Protein AF-A0A3C0FZL1-F1 (afdb_monomer)

Solvent-accessible surface area (backbone atoms only — not comparable to full-atom values): 12057 Å² total; per-residue (Å²): 138,86,81,82,83,77,84,75,91,79,68,65,67,62,55,54,54,52,52,56,60,52,59,77,47,44,67,58,53,52,52,49,51,52,50,53,50,52,51,49,52,52,48,62,73,69,53,80,88,84,87,86,89,86,85,86,86,82,89,80,81,82,86,80,68,60,87,79,54,54,74,56,41,71,71,47,60,84,72,46,70,64,53,58,54,54,51,51,52,47,53,66,70,26,70,70,49,52,48,52,52,36,64,76,65,50,66,88,63,86,47,68,49,84,46,99,86,57,70,43,77,48,75,88,77,48,62,56,45,81,44,75,73,41,57,66,75,50,52,77,74,54,87,86,74,70,44,76,44,83,77,54,100,59,34,30,27,41,24,73,46,91,89,50,83,54,48,78,44,50,62,71,43,79,42,85,48,98,67,36,39,34,31,46,37,78,38,76,130

Mean predicted aligned error: 13.32 Å

Secondary structure (DSSP, 8-state):
-----------SHHHHHHHHHHHTTHHHHHHHHHHHHHHHHHHHHHSPP---------PPP---S-TTTHHHHHHHTTTSHHHHHHHHHHHHT-HHHHHHHHHHTTTT---EE--SS--EE--SS-SEEEEE-S-HHHHTT-----EEEE-SSSEEEEESSSSSPPEEEETT-EEEETTEEEEEEE---

Structure (mmCIF, N/CA/C/O backbone):
data_AF-A0A3C0FZL1-F1
#
_entry.id   AF-A0A3C0FZL1-F1
#
loop_
_atom_site.group_PDB
_atom_site.id
_atom_site.type_symbol
_atom_site.label_atom_id
_atom_site.label_alt_id
_atom_site.label_comp_id
_atom_site.label_asym_id
_atom_site.label_entity_id
_atom_site.label_seq_id
_atom_site.pdbx_PDB_ins_code
_atom_site.Cartn_x
_atom_site.Cartn_y
_atom_site.Cartn_z
_atom_site.occupancy
_atom_site.B_iso_or_equiv
_atom_site.auth_seq_id
_atom_site.auth_comp_id
_atom_site.auth_asym_id
_atom_site.auth_atom_id
_atom_site.pdbx_PDB_model_num
ATOM 1 N N . MET A 1 1 ? 54.909 -58.822 -7.978 1.00 40.00 1 MET A N 1
ATOM 2 C CA . MET A 1 1 ? 55.608 -57.592 -7.548 1.00 40.00 1 MET A CA 1
ATOM 3 C C . MET A 1 1 ? 55.031 -56.422 -8.319 1.00 40.00 1 MET A C 1
ATOM 5 O O . MET A 1 1 ? 55.187 -56.322 -9.527 1.00 40.00 1 MET A O 1
ATOM 9 N N . GLU A 1 2 ? 54.260 -55.632 -7.593 1.00 45.56 2 GLU A N 1
ATOM 10 C CA . GLU A 1 2 ? 53.388 -54.550 -8.029 1.00 45.56 2 GLU A CA 1
ATOM 11 C C . GLU A 1 2 ? 54.214 -53.309 -8.411 1.00 45.56 2 GLU A C 1
ATOM 13 O O . GLU A 1 2 ? 54.992 -52.814 -7.595 1.00 45.56 2 GLU A O 1
ATOM 18 N N . LYS A 1 3 ? 54.073 -52.783 -9.635 1.00 41.84 3 LYS A N 1
ATOM 19 C CA . LYS A 1 3 ? 54.599 -51.4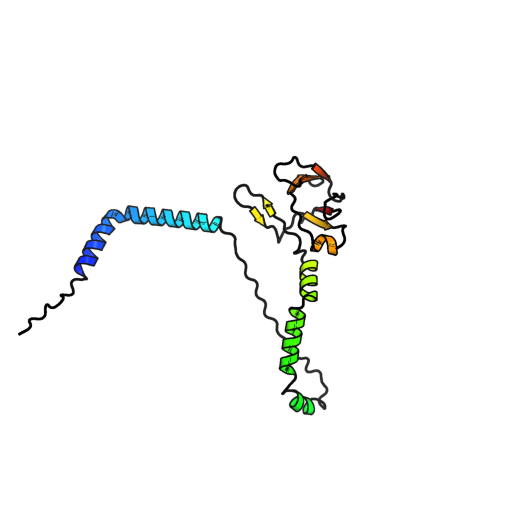50 -9.979 1.00 41.84 3 LYS A CA 1
ATOM 20 C C . LYS A 1 3 ? 53.448 -50.464 -10.140 1.00 41.84 3 LYS A C 1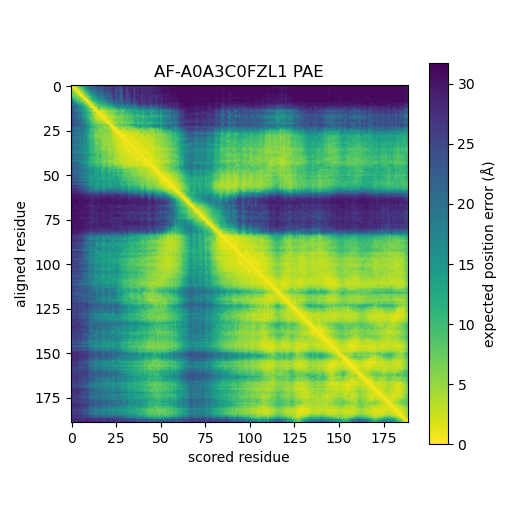
ATOM 22 O O . LYS A 1 3 ? 52.834 -50.328 -11.192 1.00 41.84 3 LYS A O 1
ATOM 27 N N . LYS A 1 4 ? 53.202 -49.782 -9.024 1.00 49.16 4 LYS A N 1
ATOM 28 C CA . LYS A 1 4 ? 52.347 -48.616 -8.800 1.00 49.16 4 LYS A CA 1
ATOM 29 C C . LYS A 1 4 ? 52.499 -47.575 -9.925 1.00 49.16 4 LYS A C 1
ATOM 31 O O . LYS A 1 4 ? 53.541 -46.928 -10.038 1.00 49.16 4 LYS A O 1
ATOM 36 N N . LYS A 1 5 ? 51.446 -47.386 -10.730 1.00 47.78 5 LYS A N 1
ATOM 37 C CA . LYS A 1 5 ? 51.295 -46.265 -11.673 1.00 47.78 5 LYS A CA 1
ATOM 38 C C . LYS A 1 5 ? 51.165 -44.983 -10.848 1.00 47.78 5 LYS A C 1
ATOM 40 O O . LYS A 1 5 ? 50.123 -44.734 -10.247 1.00 47.78 5 LYS A O 1
ATOM 45 N N . ARG A 1 6 ? 52.246 -44.206 -10.738 1.00 41.25 6 ARG A N 1
ATOM 46 C CA . ARG A 1 6 ? 52.190 -42.876 -10.121 1.00 41.25 6 ARG A CA 1
ATOM 47 C C . ARG A 1 6 ? 51.389 -41.960 -11.042 1.00 41.25 6 ARG A C 1
ATOM 49 O O . ARG A 1 6 ? 51.772 -41.749 -12.186 1.00 41.25 6 ARG A O 1
ATOM 56 N N . ILE A 1 7 ? 50.274 -41.460 -10.525 1.00 50.81 7 ILE A N 1
ATOM 57 C CA . ILE A 1 7 ? 49.495 -40.367 -11.101 1.00 50.81 7 ILE A CA 1
ATOM 58 C C . ILE A 1 7 ? 50.422 -39.144 -11.098 1.00 50.81 7 ILE A C 1
ATOM 60 O O . ILE A 1 7 ? 50.779 -38.644 -10.031 1.00 50.81 7 ILE A O 1
ATOM 64 N N . SER A 1 8 ? 50.907 -38.736 -12.271 1.00 42.06 8 SER A N 1
ATOM 65 C CA . SER A 1 8 ? 51.647 -37.486 -12.424 1.00 42.06 8 SER A CA 1
ATOM 66 C C . SER A 1 8 ? 50.646 -36.337 -12.387 1.00 42.06 8 SER A C 1
ATOM 68 O O . SER A 1 8 ? 49.767 -36.269 -13.241 1.00 42.06 8 SER A O 1
ATOM 70 N N . LEU A 1 9 ? 50.790 -35.463 -11.394 1.00 53.72 9 LEU A N 1
ATOM 71 C CA . LEU A 1 9 ? 50.114 -34.171 -11.298 1.00 53.72 9 LEU A CA 1
ATOM 72 C C . LEU A 1 9 ? 50.522 -33.301 -12.497 1.00 53.72 9 LEU A C 1
ATOM 74 O O . LEU A 1 9 ? 51.549 -32.626 -12.455 1.00 53.72 9 LEU A O 1
ATOM 78 N N . GLY A 1 10 ? 49.759 -33.373 -13.582 1.00 55.72 10 GLY A N 1
ATOM 79 C CA . GLY A 1 10 ? 49.813 -32.426 -14.688 1.00 55.72 10 GLY A CA 1
ATOM 80 C C . GLY A 1 10 ? 48.566 -31.566 -14.612 1.00 55.72 10 GLY A C 1
ATOM 81 O O . GLY A 1 10 ? 47.540 -31.989 -15.113 1.00 55.72 10 GLY A O 1
ATOM 82 N N . ASP A 1 11 ? 48.639 -30.423 -13.931 1.00 56.62 11 ASP A N 1
ATOM 83 C CA . ASP A 1 11 ? 47.466 -29.543 -13.771 1.00 56.62 11 ASP A CA 1
ATOM 84 C C . ASP A 1 11 ? 47.786 -28.039 -13.883 1.00 56.62 11 ASP A C 1
ATOM 86 O O . ASP A 1 11 ? 46.886 -27.209 -13.816 1.00 56.62 11 ASP A O 1
ATOM 90 N N . SER A 1 12 ? 49.047 -27.630 -14.083 1.00 58.56 12 SER A N 1
ATOM 91 C CA . SER A 1 12 ? 49.405 -26.201 -14.196 1.00 58.56 12 SER A CA 1
ATOM 92 C C . SER A 1 12 ? 49.584 -25.714 -15.638 1.00 58.56 12 SER A C 1
ATOM 94 O O . SER A 1 12 ? 49.225 -24.578 -15.955 1.00 58.56 12 SER A O 1
ATOM 96 N N . SER A 1 13 ? 50.115 -26.561 -16.524 1.00 60.09 13 SER A N 1
ATOM 97 C CA . SER A 1 13 ? 50.352 -26.234 -17.938 1.00 60.09 13 SER A CA 1
ATOM 98 C C . SER A 1 13 ? 49.039 -26.119 -18.717 1.00 60.09 13 SER A C 1
ATOM 100 O O . SER A 1 13 ? 48.828 -25.123 -19.412 1.00 60.09 13 SER A O 1
ATOM 102 N N . ASP A 1 14 ? 48.124 -27.067 -18.489 1.00 71.06 14 ASP A N 1
ATOM 103 C CA . ASP A 1 14 ? 46.809 -27.121 -19.135 1.00 71.06 14 ASP A CA 1
ATOM 104 C C . ASP A 1 14 ? 45.941 -25.907 -18.779 1.00 71.06 14 ASP A C 1
ATOM 106 O O . ASP A 1 14 ? 45.309 -25.318 -19.654 1.00 71.06 14 ASP A O 1
ATOM 110 N N . LEU A 1 15 ? 45.972 -25.444 -17.523 1.00 72.56 15 LEU A N 1
ATOM 111 C CA . LEU A 1 15 ? 45.261 -24.226 -17.116 1.00 72.56 15 LEU A CA 1
ATOM 112 C C . LEU A 1 15 ? 45.768 -22.980 -17.856 1.00 72.56 15 LEU A C 1
ATOM 114 O O . LEU A 1 15 ? 44.967 -22.152 -18.292 1.00 72.56 15 LEU A O 1
ATOM 118 N N . SER A 1 16 ? 47.085 -22.836 -18.026 1.00 70.88 16 SER A N 1
ATOM 119 C CA . SER A 1 16 ? 47.659 -21.666 -18.704 1.00 70.88 16 SER A CA 1
ATOM 120 C C . SER A 1 16 ? 47.315 -21.635 -20.198 1.00 70.88 16 SER A C 1
ATOM 122 O O . SER A 1 16 ? 47.035 -20.567 -20.752 1.00 70.88 16 SER A O 1
ATOM 124 N N . ASP A 1 17 ? 47.288 -22.805 -20.839 1.00 71.62 17 ASP A N 1
ATOM 125 C CA . ASP A 1 17 ? 47.000 -22.930 -22.266 1.00 71.62 17 ASP A CA 1
ATOM 126 C C . ASP A 1 17 ? 45.501 -22.776 -22.558 1.00 71.62 17 ASP A C 1
ATOM 128 O O . ASP A 1 17 ? 45.128 -22.111 -23.531 1.00 71.62 17 ASP A O 1
ATOM 132 N N . LEU A 1 18 ? 44.633 -23.244 -21.654 1.00 74.25 18 LEU A N 1
ATOM 133 C CA . LEU A 1 18 ? 43.202 -22.939 -21.679 1.00 74.25 18 LEU A CA 1
ATOM 134 C C . LEU A 1 18 ? 42.956 -21.427 -21.565 1.00 74.25 18 LEU A C 1
ATOM 136 O O . LEU A 1 18 ? 42.263 -20.849 -22.406 1.00 74.25 18 LEU A O 1
ATOM 140 N N . VAL A 1 19 ? 43.567 -20.753 -20.584 1.00 74.12 19 VAL A N 1
ATOM 141 C CA . VAL A 1 19 ? 43.393 -19.304 -20.370 1.00 74.12 19 VAL A CA 1
ATOM 142 C C . VAL A 1 19 ? 43.854 -18.487 -21.583 1.00 74.12 19 VAL A C 1
ATOM 144 O O . VAL A 1 19 ? 43.165 -17.544 -21.982 1.00 74.12 19 VAL A O 1
ATOM 147 N N . LYS A 1 20 ? 44.964 -18.861 -22.233 1.00 71.06 20 LYS A N 1
ATOM 148 C CA . LYS A 1 20 ? 45.421 -18.210 -23.476 1.00 71.06 20 LYS A CA 1
ATOM 149 C C . LYS A 1 20 ? 44.419 -18.371 -24.626 1.00 71.06 20 LYS A C 1
ATOM 151 O O . LYS A 1 20 ? 44.193 -17.413 -25.367 1.00 71.06 20 LYS A O 1
ATOM 156 N N . GLY A 1 21 ? 43.780 -19.538 -24.752 1.00 70.38 21 GLY A N 1
ATOM 157 C CA . GLY A 1 21 ? 42.728 -19.791 -25.746 1.00 70.38 21 GLY A CA 1
ATOM 158 C C . GLY A 1 21 ? 41.487 -18.907 -25.554 1.00 70.38 21 GLY A C 1
ATOM 159 O O . GLY A 1 21 ? 40.979 -18.322 -26.519 1.00 70.38 21 GLY A O 1
ATOM 160 N N . TYR A 1 22 ? 41.044 -18.731 -24.305 1.00 69.25 22 TYR A N 1
ATOM 161 C CA . TYR A 1 22 ? 39.921 -17.848 -23.960 1.00 69.25 22 TY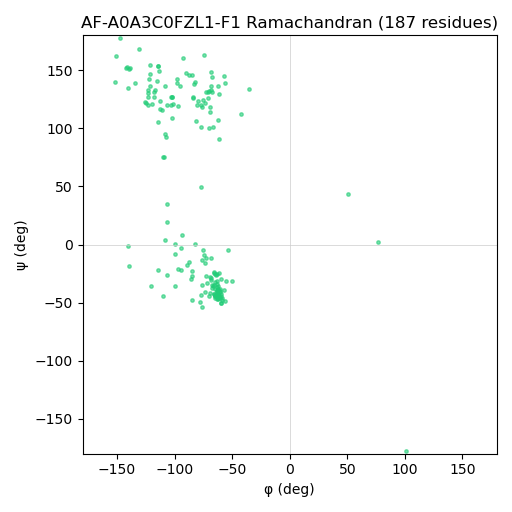R A CA 1
ATOM 162 C C . TYR A 1 22 ? 40.275 -16.358 -24.076 1.00 69.25 22 TYR A C 1
ATOM 164 O O . TYR A 1 22 ? 39.442 -15.563 -24.514 1.00 69.25 22 TYR A O 1
ATOM 172 N N . SER A 1 23 ? 41.523 -15.975 -23.786 1.00 71.19 23 SER A N 1
ATOM 173 C CA . SER A 1 23 ? 42.008 -14.593 -23.919 1.00 71.19 23 SER A CA 1
ATOM 174 C C . SER A 1 23 ? 41.895 -14.061 -25.358 1.00 71.19 23 SER A C 1
ATOM 176 O O . SER A 1 23 ? 41.613 -12.883 -25.567 1.00 71.19 23 SER A O 1
ATOM 178 N N . LYS A 1 24 ? 41.978 -14.932 -26.375 1.00 76.31 24 LYS A N 1
ATOM 179 C CA . LYS A 1 24 ? 41.761 -14.554 -27.786 1.00 76.31 24 LYS A CA 1
ATOM 180 C C . LYS A 1 24 ? 40.329 -14.071 -28.076 1.00 76.31 24 LYS A C 1
ATOM 182 O O . LYS A 1 24 ? 40.131 -13.259 -28.977 1.00 76.31 24 LYS A O 1
ATOM 187 N N . HIS A 1 25 ? 39.344 -14.517 -27.294 1.00 80.38 25 HIS A N 1
ATOM 188 C CA . HIS A 1 25 ? 37.923 -14.184 -27.451 1.00 80.38 25 HIS A CA 1
ATOM 189 C C . HIS A 1 25 ? 37.415 -13.208 -26.378 1.00 80.38 25 HIS A C 1
ATOM 191 O O . HIS A 1 25 ? 36.206 -13.086 -26.186 1.00 80.38 25 HIS A O 1
ATOM 197 N N . TRP A 1 26 ? 38.310 -12.470 -25.710 1.00 82.12 26 TRP A N 1
ATOM 198 C CA . TRP A 1 26 ? 37.972 -11.544 -24.619 1.00 82.12 26 TRP A CA 1
ATOM 199 C C . TRP A 1 26 ? 36.835 -10.565 -24.960 1.00 82.12 26 TRP A C 1
ATOM 201 O O . TRP A 1 26 ? 36.035 -10.226 -24.094 1.00 82.12 26 TRP A O 1
ATOM 211 N N . LYS A 1 27 ? 36.702 -10.165 -26.233 1.00 88.06 27 LYS A N 1
ATOM 212 C CA . LYS A 1 27 ? 35.606 -9.307 -26.709 1.00 88.06 27 LYS A CA 1
ATOM 213 C C . LYS A 1 27 ? 34.224 -9.929 -26.476 1.00 88.06 27 LYS A C 1
ATOM 215 O O . LYS A 1 27 ? 33.326 -9.229 -26.028 1.00 88.06 27 LYS A O 1
ATOM 220 N N . TRP A 1 28 ? 34.054 -11.229 -26.724 1.00 89.00 28 TRP A N 1
ATOM 221 C CA . TRP A 1 28 ? 32.789 -11.935 -26.474 1.00 89.00 28 TRP A CA 1
ATOM 222 C C . TRP A 1 28 ? 32.473 -12.036 -24.984 1.00 89.00 28 TRP A C 1
ATOM 224 O O . TRP A 1 28 ? 31.315 -11.922 -24.592 1.00 89.00 28 TRP A O 1
ATOM 234 N N . PHE A 1 29 ? 33.504 -12.181 -24.151 1.00 86.25 29 PHE A N 1
ATOM 235 C CA . PHE A 1 29 ? 33.347 -12.147 -22.701 1.00 86.25 29 PHE A CA 1
ATOM 236 C C . PHE A 1 29 ? 32.875 -10.768 -22.222 1.00 86.25 29 PHE A C 1
ATOM 238 O O . PHE A 1 29 ? 31.936 -10.681 -21.439 1.00 86.25 29 PHE A O 1
ATOM 245 N N . VAL A 1 30 ? 33.459 -9.689 -22.754 1.00 91.31 30 VAL A N 1
ATOM 246 C CA . VAL A 1 30 ? 33.036 -8.313 -22.448 1.00 91.31 30 VAL A CA 1
ATOM 247 C C . VAL A 1 30 ? 31.606 -8.049 -22.923 1.00 91.31 30 VAL A C 1
ATOM 249 O O . VAL A 1 30 ? 30.812 -7.495 -22.170 1.00 91.31 30 VAL A O 1
ATOM 252 N N . VAL A 1 31 ? 31.244 -8.480 -24.134 1.00 94.31 31 VAL A N 1
ATOM 253 C CA . VAL A 1 31 ? 29.874 -8.336 -24.656 1.00 94.31 31 VAL A CA 1
ATOM 254 C C . VAL A 1 31 ? 28.870 -9.093 -23.785 1.00 94.31 31 VAL A C 1
ATOM 256 O O . VAL A 1 31 ? 27.843 -8.531 -23.416 1.00 94.31 31 VAL A O 1
ATOM 259 N N . SER A 1 32 ? 29.183 -10.333 -23.406 1.00 93.06 32 SER A N 1
ATOM 260 C CA . SER A 1 32 ? 28.367 -11.124 -22.480 1.00 93.06 32 SER A CA 1
ATOM 261 C C . SER A 1 32 ? 28.217 -10.424 -21.126 1.00 93.06 32 SER A C 1
ATOM 263 O O . SER A 1 32 ? 27.103 -10.268 -20.631 1.00 93.06 32 SER A O 1
ATOM 265 N N . ALA A 1 33 ? 29.312 -9.913 -20.556 1.00 93.56 33 ALA A N 1
ATOM 266 C CA . ALA A 1 33 ? 29.281 -9.188 -19.289 1.00 93.56 33 ALA A CA 1
ATOM 267 C C . ALA A 1 33 ? 28.384 -7.940 -19.359 1.00 93.56 33 ALA A C 1
ATOM 269 O O . ALA A 1 33 ? 27.560 -7.730 -18.472 1.00 93.56 33 ALA A O 1
ATOM 270 N N . ILE A 1 34 ? 28.485 -7.149 -20.434 1.00 96.12 34 ILE A N 1
ATOM 271 C CA . ILE A 1 34 ? 27.612 -5.987 -20.664 1.00 96.12 34 ILE A CA 1
ATOM 272 C C . ILE A 1 34 ? 26.150 -6.428 -20.799 1.00 96.12 34 ILE A C 1
ATOM 274 O O . ILE A 1 34 ? 25.269 -5.804 -20.213 1.00 96.12 34 ILE A O 1
ATOM 278 N N . PHE A 1 35 ? 25.885 -7.514 -21.526 1.00 96.31 35 PHE A N 1
ATOM 279 C CA . PHE A 1 35 ? 24.537 -8.044 -21.714 1.00 96.31 35 PHE A CA 1
ATOM 280 C C . PHE A 1 35 ? 23.894 -8.479 -20.388 1.00 96.31 35 PHE A C 1
ATOM 282 O O . PHE A 1 35 ? 22.772 -8.074 -20.086 1.00 96.31 35 PHE A O 1
ATOM 289 N N . PHE A 1 36 ? 24.613 -9.230 -19.550 1.00 96.50 36 PHE A N 1
ATOM 290 C CA . PHE A 1 36 ? 24.112 -9.634 -18.234 1.00 96.50 36 PHE A CA 1
ATOM 291 C C . PHE A 1 36 ? 23.951 -8.453 -17.271 1.00 96.50 36 PHE A C 1
ATOM 293 O O . PHE A 1 36 ? 22.984 -8.427 -16.512 1.00 96.50 36 PHE A O 1
ATOM 300 N N . LEU A 1 37 ? 24.833 -7.448 -17.325 1.00 96.44 37 LEU A N 1
ATOM 301 C CA . LEU A 1 37 ? 24.651 -6.208 -16.566 1.00 96.44 37 LEU A CA 1
ATOM 302 C C . LEU A 1 37 ? 23.392 -5.460 -17.009 1.00 96.44 37 LEU A C 1
ATOM 304 O O . LEU A 1 37 ? 22.619 -5.014 -16.164 1.00 96.44 37 LEU A O 1
ATOM 308 N N . MET A 1 38 ? 23.148 -5.365 -18.318 1.00 96.81 38 MET A N 1
ATOM 309 C CA . MET A 1 38 ? 21.944 -4.737 -18.863 1.00 96.81 38 MET A CA 1
ATOM 310 C C . MET A 1 38 ? 20.681 -5.460 -18.386 1.00 96.81 38 MET A C 1
ATOM 312 O O . MET A 1 38 ? 19.755 -4.815 -17.896 1.00 96.81 38 MET A O 1
ATOM 316 N N . LEU A 1 39 ? 20.668 -6.796 -18.449 1.00 95.44 39 LEU A N 1
ATOM 317 C CA . LEU A 1 39 ? 19.576 -7.610 -17.915 1.00 95.44 39 LEU A CA 1
ATOM 318 C C . LEU A 1 39 ? 19.393 -7.414 -16.406 1.00 95.44 39 LEU A C 1
ATOM 320 O O . LEU A 1 39 ? 18.260 -7.301 -15.948 1.00 95.44 39 LEU A O 1
ATOM 324 N N . GLY A 1 40 ? 20.482 -7.325 -15.640 1.00 95.38 40 GLY A N 1
ATOM 325 C CA . GLY A 1 40 ? 20.436 -7.062 -14.202 1.00 95.38 40 GLY A CA 1
ATOM 326 C C . GLY A 1 40 ? 19.830 -5.696 -13.870 1.00 95.38 40 GLY A C 1
ATOM 327 O O . GLY A 1 40 ? 18.981 -5.600 -12.987 1.00 95.38 40 GLY A O 1
ATOM 328 N N . VAL A 1 41 ? 20.202 -4.649 -14.612 1.00 95.12 41 VAL A N 1
ATOM 329 C CA . VAL A 1 41 ? 19.636 -3.298 -14.456 1.00 95.12 41 VAL A CA 1
ATOM 330 C C . VAL A 1 41 ? 18.151 -3.279 -14.812 1.00 95.12 41 VAL A C 1
ATOM 332 O O . VAL A 1 41 ? 17.352 -2.702 -14.076 1.00 95.12 41 VAL A O 1
ATOM 335 N N . ILE A 1 42 ? 17.768 -3.936 -15.909 1.00 92.94 42 ILE A N 1
ATOM 336 C CA . ILE A 1 42 ? 16.366 -4.086 -16.317 1.00 92.94 42 ILE A CA 1
ATOM 337 C C . ILE A 1 42 ? 15.586 -4.813 -15.220 1.00 92.94 42 ILE A C 1
ATOM 339 O O . ILE A 1 42 ? 14.566 -4.309 -14.756 1.00 92.94 42 ILE A O 1
ATOM 343 N N . TYR A 1 43 ? 16.094 -5.948 -14.743 1.00 91.50 43 TYR A N 1
ATOM 344 C CA . TYR A 1 43 ? 15.468 -6.711 -13.670 1.00 91.50 43 TYR A CA 1
ATOM 345 C C . TYR A 1 43 ? 15.270 -5.860 -12.413 1.00 91.50 43 TYR A C 1
ATOM 347 O O . TYR A 1 43 ? 14.162 -5.798 -11.887 1.00 91.50 43 TYR A O 1
ATOM 355 N N . LEU A 1 44 ? 16.308 -5.147 -11.964 1.00 89.25 44 LEU A N 1
ATOM 356 C CA . LEU A 1 44 ? 16.231 -4.318 -10.763 1.00 89.25 44 LEU A CA 1
ATOM 357 C C . LEU A 1 44 ? 15.256 -3.145 -10.927 1.00 89.25 44 LEU A C 1
ATOM 359 O O . LEU A 1 44 ? 14.586 -2.771 -9.969 1.00 89.25 44 LEU A O 1
ATOM 363 N N . ARG A 1 45 ? 15.127 -2.598 -12.143 1.00 86.88 45 ARG A N 1
ATOM 364 C CA . ARG A 1 45 ? 14.164 -1.533 -12.444 1.00 86.88 45 ARG A CA 1
ATOM 365 C C . ARG A 1 45 ? 12.710 -2.009 -12.392 1.00 86.88 45 ARG A C 1
ATOM 367 O O . ARG A 1 45 ? 11.836 -1.220 -12.041 1.00 86.88 45 ARG A O 1
ATOM 374 N N . TYR A 1 46 ? 12.441 -3.273 -12.713 1.00 84.56 46 TYR A N 1
ATOM 375 C CA . TYR A 1 46 ? 11.082 -3.828 -12.693 1.00 84.56 46 TYR A CA 1
ATOM 376 C C . TYR A 1 46 ? 10.740 -4.588 -11.407 1.00 84.56 46 TYR A C 1
ATOM 378 O O . TYR A 1 46 ? 9.561 -4.674 -11.053 1.00 84.56 46 TYR A O 1
ATOM 386 N N . ALA A 1 47 ? 11.732 -5.060 -10.651 1.00 85.69 47 ALA A N 1
ATOM 387 C CA . ALA A 1 47 ? 11.522 -5.764 -9.390 1.00 85.69 47 ALA A CA 1
ATOM 388 C C . ALA A 1 47 ? 10.691 -4.932 -8.392 1.00 85.69 47 ALA A C 1
ATOM 390 O O . ALA A 1 47 ? 10.831 -3.713 -8.279 1.00 85.69 47 ALA A O 1
ATOM 391 N N . THR A 1 48 ? 9.771 -5.581 -7.679 1.00 82.44 48 THR A N 1
ATOM 392 C CA . THR A 1 48 ? 8.997 -4.956 -6.597 1.00 82.44 48 THR A CA 1
ATOM 393 C C . THR A 1 48 ? 9.894 -4.768 -5.370 1.00 82.44 48 THR A C 1
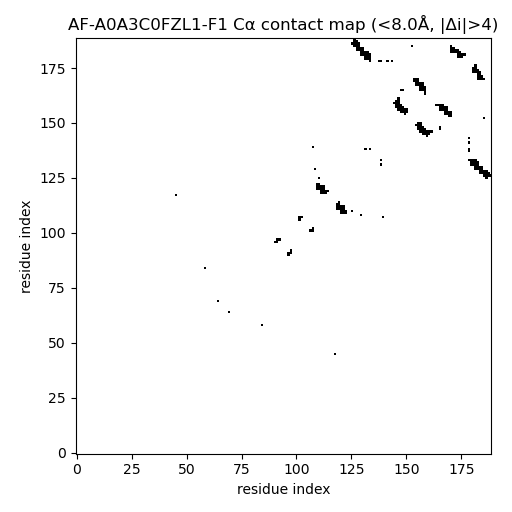ATOM 395 O O . THR A 1 48 ? 10.434 -5.769 -4.882 1.00 82.44 48 THR A O 1
ATOM 398 N N . PRO A 1 49 ? 10.081 -3.533 -4.865 1.00 81.62 49 PRO A N 1
ATOM 399 C CA . PRO A 1 49 ? 10.867 -3.312 -3.657 1.00 81.62 49 PRO A CA 1
ATOM 400 C C . PRO A 1 49 ? 10.204 -4.021 -2.470 1.00 81.62 49 PRO A C 1
ATOM 402 O O . PRO A 1 49 ? 8.987 -3.985 -2.314 1.00 81.62 49 PRO A O 1
ATOM 405 N N . LYS A 1 50 ? 11.009 -4.693 -1.643 1.00 84.31 50 LYS A N 1
ATOM 406 C CA . LYS A 1 50 ? 10.552 -5.309 -0.392 1.00 84.31 50 LYS A CA 1
ATOM 407 C C . LYS A 1 50 ? 11.065 -4.471 0.769 1.00 84.31 50 LYS A C 1
ATOM 409 O O . LYS A 1 50 ? 12.276 -4.322 0.922 1.00 84.31 50 LYS A O 1
ATOM 414 N N . TYR A 1 51 ? 10.151 -3.946 1.574 1.00 85.38 51 TYR A N 1
ATOM 415 C CA . TYR A 1 51 ? 10.475 -3.120 2.732 1.00 85.38 51 TYR A CA 1
ATOM 416 C C . TYR A 1 51 ? 10.442 -3.959 4.012 1.00 85.38 51 TYR A C 1
ATOM 418 O O . TYR A 1 51 ? 9.605 -4.848 4.160 1.00 85.38 51 TYR A O 1
ATOM 426 N N . LYS A 1 52 ? 11.364 -3.683 4.940 1.00 88.88 52 LYS A N 1
ATOM 427 C CA . LYS A 1 52 ? 11.374 -4.269 6.285 1.00 88.88 52 LYS A CA 1
ATOM 428 C C . LYS A 1 52 ? 11.341 -3.140 7.308 1.00 88.88 52 LYS A C 1
ATOM 430 O O . LYS A 1 52 ? 12.266 -2.334 7.346 1.00 88.88 52 LYS A O 1
ATOM 435 N N . ALA A 1 53 ? 10.309 -3.124 8.143 1.00 89.12 53 ALA A N 1
ATOM 436 C CA . ALA A 1 53 ? 10.226 -2.259 9.312 1.00 89.12 53 ALA A CA 1
ATOM 437 C C . ALA A 1 53 ? 10.643 -3.045 10.564 1.00 89.12 53 ALA A C 1
ATOM 439 O O . ALA A 1 53 ? 10.305 -4.220 10.709 1.00 89.12 53 ALA A O 1
ATOM 440 N N . ALA A 1 54 ? 11.412 -2.413 11.447 1.00 91.62 54 ALA A N 1
ATOM 441 C CA . ALA A 1 54 ? 11.779 -2.965 12.745 1.00 91.62 54 ALA A CA 1
ATOM 442 C C . ALA A 1 54 ? 11.750 -1.843 13.783 1.00 91.62 54 ALA A C 1
ATOM 444 O O . ALA A 1 54 ? 12.280 -0.762 13.536 1.00 91.62 54 ALA A O 1
ATOM 445 N N . ALA A 1 55 ? 11.149 -2.118 14.936 1.00 89.62 55 ALA A N 1
ATOM 446 C CA . ALA A 1 55 ? 11.094 -1.205 16.068 1.00 89.62 55 ALA A CA 1
ATOM 447 C C . ALA A 1 55 ? 11.740 -1.871 17.287 1.00 89.62 55 ALA A C 1
ATOM 449 O O . ALA A 1 55 ? 11.670 -3.091 17.447 1.00 89.62 55 ALA A O 1
ATOM 450 N N . LYS A 1 56 ? 12.382 -1.069 18.140 1.00 89.38 56 LYS A N 1
ATOM 451 C CA . LYS A 1 56 ? 12.888 -1.506 19.443 1.00 89.38 56 LYS A CA 1
ATOM 452 C C . LYS A 1 56 ? 12.209 -0.665 20.511 1.00 89.38 56 LYS A C 1
ATOM 454 O O . LYS A 1 56 ? 12.330 0.555 20.487 1.00 89.38 56 LYS A O 1
ATOM 459 N N . ILE A 1 57 ? 11.511 -1.329 21.422 1.00 84.44 57 ILE A N 1
ATOM 460 C CA . ILE A 1 57 ? 10.771 -0.696 22.512 1.00 84.44 57 ILE A CA 1
ATOM 461 C C . ILE A 1 57 ? 11.532 -0.977 23.808 1.00 84.44 57 ILE A C 1
ATOM 463 O O . ILE A 1 57 ? 12.037 -2.083 24.007 1.00 84.44 57 ILE A O 1
ATOM 467 N N . GLN A 1 58 ? 11.671 0.042 24.652 1.00 84.38 58 GLN A N 1
ATOM 468 C CA . GLN A 1 58 ? 12.285 -0.070 25.971 1.00 84.38 58 GLN A CA 1
ATOM 469 C C . GLN A 1 58 ? 11.209 0.162 27.029 1.00 84.38 58 GLN A C 1
ATOM 471 O O . GLN A 1 58 ? 10.571 1.210 27.030 1.00 84.38 58 GLN A O 1
ATOM 476 N N . ILE A 1 59 ? 11.041 -0.807 27.926 1.00 76.69 59 ILE A N 1
ATOM 477 C CA . ILE A 1 59 ? 10.136 -0.699 29.071 1.00 76.69 59 ILE A CA 1
ATOM 478 C C . ILE A 1 59 ? 10.890 0.025 30.190 1.00 76.69 59 ILE A C 1
ATOM 480 O O . ILE A 1 59 ? 12.023 -0.338 30.521 1.00 76.69 59 ILE A O 1
ATOM 484 N N . LEU A 1 60 ? 10.287 1.086 30.721 1.00 74.94 60 LEU A N 1
ATOM 485 C CA . LEU A 1 60 ? 10.803 1.831 31.865 1.00 74.94 60 LEU A CA 1
ATOM 486 C C . LEU A 1 60 ? 10.016 1.393 33.100 1.00 74.94 60 LEU A C 1
ATOM 488 O O . LEU A 1 60 ? 8.799 1.530 33.132 1.00 74.94 60 LEU A O 1
ATOM 492 N N . GLU A 1 61 ? 10.702 0.857 34.107 1.00 66.56 61 GLU A N 1
ATOM 493 C CA . GLU A 1 61 ? 10.085 0.595 35.408 1.00 66.56 61 GLU A CA 1
ATOM 494 C C . GLU A 1 61 ? 10.039 1.894 36.217 1.00 66.56 61 GLU A C 1
ATOM 496 O O . GLU A 1 61 ? 11.081 2.487 36.525 1.00 66.56 61 GLU A O 1
ATOM 501 N N . ASP A 1 62 ? 8.836 2.329 36.589 1.00 59.38 62 ASP A N 1
ATOM 502 C CA . ASP A 1 62 ? 8.655 3.457 37.498 1.00 59.38 62 ASP A CA 1
ATOM 503 C C . ASP A 1 62 ? 9.104 3.061 38.913 1.00 59.38 62 ASP A C 1
ATOM 505 O O . ASP A 1 62 ? 8.384 2.427 39.684 1.00 59.38 62 ASP A O 1
ATOM 509 N N . LYS A 1 63 ? 10.320 3.468 39.293 1.00 56.56 63 LYS A N 1
ATOM 510 C CA . LYS A 1 63 ? 10.847 3.341 40.666 1.00 56.56 63 LYS A CA 1
ATOM 511 C C . LYS A 1 63 ? 10.271 4.410 41.603 1.00 56.56 63 LYS A C 1
ATOM 513 O O . LYS A 1 63 ? 11.013 5.097 42.302 1.00 56.56 63 LYS A O 1
ATOM 518 N N . SER A 1 64 ? 8.954 4.577 41.619 1.00 50.72 64 SER A N 1
ATOM 519 C CA . SER A 1 64 ? 8.253 5.561 42.455 1.00 50.72 64 SER A CA 1
ATOM 520 C C . SER A 1 64 ? 7.512 4.919 43.637 1.00 50.72 64 SER A C 1
ATOM 522 O O . SER A 1 64 ? 6.470 5.404 44.067 1.00 50.72 64 SER A O 1
ATOM 524 N N . ALA A 1 65 ? 8.069 3.852 44.220 1.00 51.69 65 ALA A N 1
ATOM 525 C CA . ALA A 1 65 ? 7.597 3.301 45.488 1.00 51.69 65 ALA A CA 1
ATOM 526 C C . ALA A 1 65 ? 8.451 3.833 46.652 1.00 51.69 65 ALA A C 1
ATOM 528 O O . ALA A 1 65 ? 9.663 3.628 46.710 1.00 51.69 65 ALA A O 1
ATOM 529 N N . SER A 1 66 ? 7.795 4.536 47.574 1.00 58.50 66 SER A N 1
ATOM 530 C CA . SER A 1 66 ? 8.300 5.006 48.869 1.00 58.50 66 SER A CA 1
ATOM 531 C C . SER A 1 66 ? 9.278 4.028 49.5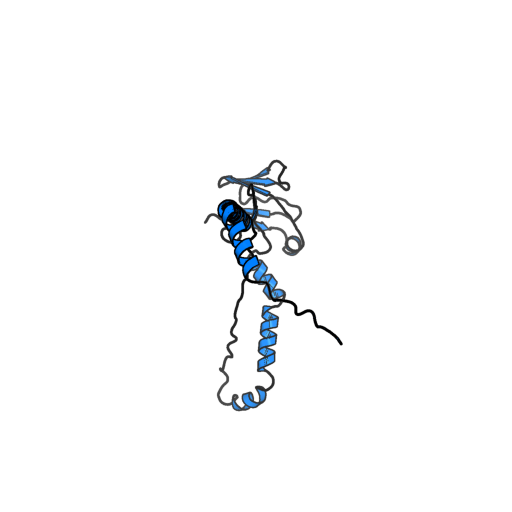39 1.00 58.50 66 SER A C 1
ATOM 533 O O . SER A 1 66 ? 8.985 2.839 49.651 1.00 58.50 66 SER A O 1
ATOM 535 N N . SER A 1 67 ? 10.397 4.561 50.041 1.00 60.75 67 SER A N 1
ATOM 536 C CA . SER A 1 67 ? 11.589 3.864 50.566 1.00 60.75 67 SER A CA 1
ATOM 537 C C . SER A 1 67 ? 11.371 2.806 51.667 1.00 60.75 67 SER A C 1
ATOM 539 O O . SER A 1 67 ? 12.335 2.162 52.070 1.00 60.75 67 SER A O 1
ATOM 541 N N . GLU A 1 68 ? 10.151 2.625 52.169 1.00 58.00 68 GLU A N 1
ATOM 542 C CA . GLU A 1 68 ? 9.795 1.588 53.149 1.00 58.00 68 GLU A CA 1
ATOM 543 C C . GLU A 1 68 ? 9.246 0.306 52.489 1.00 58.00 68 GLU A C 1
ATOM 545 O O . GLU A 1 68 ? 9.340 -0.773 53.069 1.00 58.00 68 GLU A O 1
ATOM 550 N N . LEU A 1 69 ? 8.738 0.386 51.250 1.00 59.25 69 LEU A N 1
ATOM 551 C CA . LEU A 1 69 ? 8.247 -0.771 50.484 1.00 59.25 69 LEU A CA 1
ATOM 552 C C . LEU A 1 69 ? 9.361 -1.459 49.670 1.00 59.25 69 LEU A C 1
ATOM 554 O O . LEU A 1 69 ? 9.207 -2.606 49.255 1.00 59.25 69 LEU A O 1
ATOM 558 N N . SER A 1 70 ? 10.508 -0.798 49.486 1.00 58.38 70 SER A N 1
ATOM 559 C CA . SER A 1 70 ? 11.652 -1.324 48.724 1.00 58.38 70 SER A CA 1
ATOM 560 C C . SER A 1 70 ? 12.320 -2.546 49.371 1.00 58.38 70 SER A C 1
ATOM 562 O O . SER A 1 70 ? 12.907 -3.378 48.688 1.00 58.38 70 SER A O 1
ATOM 564 N N . VAL A 1 71 ? 12.191 -2.708 50.689 1.00 61.09 71 VAL A N 1
ATOM 565 C CA . VAL A 1 71 ? 12.683 -3.903 51.400 1.00 61.09 71 VAL A CA 1
ATOM 566 C C . VAL A 1 71 ? 11.799 -5.125 51.109 1.00 61.09 71 VAL A C 1
ATOM 568 O O . VAL A 1 71 ? 12.276 -6.257 51.116 1.00 61.09 71 VAL A O 1
ATOM 571 N N . PHE A 1 72 ? 10.517 -4.910 50.794 1.00 60.25 72 PHE A N 1
ATOM 572 C CA . PHE A 1 72 ? 9.602 -5.969 50.359 1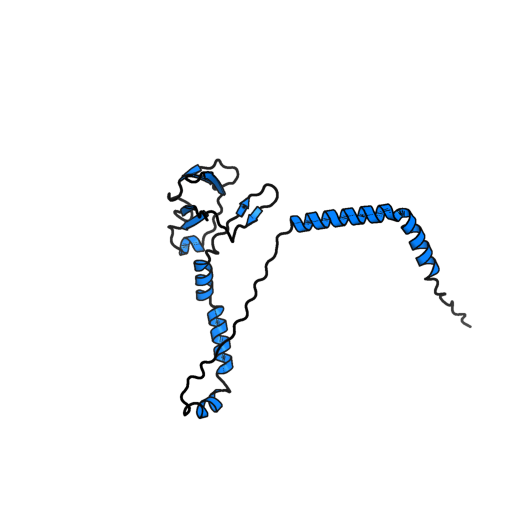.00 60.25 72 PHE A CA 1
ATOM 573 C C . PHE A 1 72 ? 9.691 -6.246 48.852 1.00 60.25 72 PHE A C 1
ATOM 575 O O . PHE A 1 72 ? 9.384 -7.359 48.431 1.00 60.25 72 PHE A O 1
ATOM 582 N N . SER A 1 73 ? 10.156 -5.289 48.038 1.00 58.75 73 SER A N 1
ATOM 583 C CA . SER A 1 73 ? 10.367 -5.520 46.603 1.00 58.75 73 SER A CA 1
ATOM 584 C C . SER A 1 73 ? 11.518 -6.480 46.309 1.00 58.75 73 SER A C 1
ATOM 586 O O . SER A 1 73 ? 11.438 -7.198 45.322 1.00 58.75 73 SER A O 1
ATOM 588 N N . ASP A 1 74 ? 12.533 -6.580 47.175 1.00 57.12 74 ASP A N 1
ATOM 589 C CA . ASP A 1 74 ? 13.604 -7.584 47.026 1.00 57.12 74 ASP A CA 1
ATOM 590 C C . ASP A 1 74 ? 13.090 -9.029 47.189 1.00 57.12 74 ASP A C 1
ATOM 592 O O . ASP A 1 74 ? 13.675 -9.967 46.649 1.00 57.12 74 ASP A O 1
ATOM 596 N N . LEU A 1 75 ? 11.961 -9.217 47.884 1.00 61.00 75 LEU A N 1
ATOM 597 C CA . LEU A 1 75 ? 11.264 -10.505 47.980 1.00 61.00 75 LEU A CA 1
ATOM 598 C C . LEU A 1 75 ? 10.304 -10.746 46.795 1.00 61.00 75 LEU A C 1
ATOM 600 O O . LEU A 1 75 ? 10.066 -11.897 46.438 1.00 61.00 75 LEU A O 1
ATOM 604 N N . ASP A 1 76 ? 9.785 -9.683 46.169 1.00 56.91 76 ASP A N 1
ATOM 605 C CA . ASP A 1 76 ? 8.854 -9.713 45.017 1.00 56.91 76 ASP A CA 1
ATOM 606 C C . ASP A 1 76 ? 9.589 -9.734 43.650 1.00 56.91 76 ASP A C 1
ATOM 608 O O . ASP A 1 76 ? 9.030 -10.125 42.621 1.00 56.91 76 ASP A O 1
ATOM 612 N N . PHE A 1 77 ? 10.879 -9.371 43.635 1.00 56.25 77 PHE A N 1
ATOM 613 C CA . PHE A 1 77 ? 11.740 -9.306 42.446 1.00 56.25 77 PHE A CA 1
ATOM 614 C C . PHE A 1 77 ? 11.952 -10.670 41.771 1.00 56.25 77 PHE A C 1
ATOM 616 O O . PHE A 1 77 ? 12.170 -10.737 40.564 1.00 56.25 77 PHE A O 1
ATOM 623 N N . LEU A 1 78 ? 11.823 -11.775 42.512 1.00 56.97 78 LEU A N 1
ATOM 624 C CA . LEU A 1 78 ? 11.991 -13.124 41.963 1.00 56.97 78 LEU A CA 1
ATOM 625 C C . LEU A 1 78 ? 10.810 -13.613 41.101 1.00 56.97 78 LEU A C 1
ATOM 627 O O . LEU A 1 78 ? 10.923 -14.695 40.529 1.00 56.97 78 LEU A O 1
ATOM 631 N N . GLY A 1 79 ? 9.698 -12.867 40.987 1.00 55.44 79 GLY A N 1
ATOM 632 C CA . GLY A 1 79 ? 8.481 -13.388 40.341 1.00 55.44 79 GLY A CA 1
ATOM 633 C C . GLY A 1 79 ? 7.676 -12.457 39.428 1.00 55.44 79 GLY A C 1
ATOM 634 O O . GLY A 1 79 ? 6.890 -12.975 38.640 1.00 55.44 79 GLY A O 1
ATOM 635 N N . LYS A 1 80 ? 7.830 -11.123 39.488 1.00 55.88 80 LYS A N 1
ATOM 636 C CA . LYS A 1 80 ? 6.956 -10.196 38.724 1.00 55.88 80 LYS A CA 1
ATOM 637 C C . LYS A 1 80 ? 7.575 -9.505 37.510 1.00 55.88 80 LYS A C 1
ATOM 639 O O . LYS A 1 80 ? 6.838 -9.156 36.594 1.00 55.88 80 LYS A O 1
ATOM 644 N N . GLY A 1 81 ? 8.894 -9.313 37.472 1.00 56.62 81 GLY A N 1
ATOM 645 C CA . GLY A 1 81 ? 9.536 -8.542 36.395 1.00 56.62 81 GLY A CA 1
ATOM 646 C C . GLY A 1 81 ? 9.384 -9.172 35.005 1.00 56.62 81 GLY A C 1
ATOM 647 O O . GLY A 1 81 ? 9.290 -8.459 34.014 1.00 56.62 81 GLY A O 1
ATOM 648 N N . GLN A 1 82 ? 9.313 -10.504 34.928 1.00 57.19 82 GLN A N 1
ATOM 649 C CA . GLN A 1 82 ? 9.133 -11.216 33.662 1.00 57.19 82 GLN A CA 1
ATOM 650 C C . GLN A 1 82 ? 7.677 -11.166 33.164 1.00 57.19 82 GLN A C 1
ATOM 652 O O . GLN A 1 82 ? 7.458 -10.866 31.993 1.00 57.19 82 GLN A O 1
ATOM 657 N N . ASN A 1 83 ? 6.700 -11.360 34.057 1.00 61.00 83 ASN A N 1
ATOM 658 C CA . ASN A 1 83 ? 5.277 -11.356 33.694 1.00 61.00 83 ASN A CA 1
ATOM 659 C C . ASN A 1 83 ? 4.836 -9.989 33.152 1.00 61.00 83 ASN A C 1
ATOM 661 O O . ASN A 1 83 ? 4.170 -9.932 32.131 1.00 61.00 83 ASN A O 1
ATOM 665 N N . ASN A 1 84 ? 5.296 -8.883 33.750 1.00 72.19 84 ASN A N 1
ATOM 666 C CA . ASN A 1 84 ? 4.931 -7.542 33.276 1.00 72.19 84 ASN A CA 1
ATOM 667 C C . ASN A 1 84 ? 5.414 -7.272 31.837 1.00 72.19 84 ASN A C 1
ATOM 669 O O . ASN A 1 84 ? 4.743 -6.586 31.078 1.00 72.19 84 ASN A O 1
ATOM 673 N N . VAL A 1 85 ? 6.582 -7.793 31.444 1.00 80.00 85 VAL A N 1
ATOM 674 C CA . VAL A 1 85 ? 7.105 -7.614 30.077 1.00 80.00 85 VAL A CA 1
ATOM 675 C C . VAL A 1 85 ? 6.328 -8.464 29.075 1.00 80.00 85 VAL A C 1
ATOM 677 O O . VAL A 1 85 ? 6.061 -8.010 27.963 1.00 80.00 85 VAL A O 1
ATOM 680 N N . GLU A 1 86 ? 5.989 -9.695 29.455 1.00 81.44 86 GLU A N 1
ATOM 681 C CA . GLU A 1 86 ? 5.190 -10.613 28.640 1.00 81.44 86 GLU A CA 1
ATOM 682 C C . GLU A 1 86 ? 3.761 -10.080 28.448 1.00 81.44 86 GLU A C 1
ATOM 684 O O . GLU A 1 86 ? 3.280 -10.057 27.315 1.00 81.44 86 GLU A O 1
ATOM 689 N N . ASP A 1 87 ? 3.151 -9.542 29.507 1.00 84.69 87 ASP A N 1
ATOM 690 C CA . ASP A 1 87 ? 1.826 -8.915 29.482 1.00 84.69 87 ASP A CA 1
ATOM 691 C C . ASP A 1 87 ? 1.803 -7.680 28.561 1.00 84.69 87 ASP A C 1
ATOM 693 O O . ASP A 1 87 ? 0.921 -7.547 27.714 1.00 84.69 87 ASP A O 1
ATOM 697 N N . GLU A 1 88 ? 2.798 -6.789 28.655 1.00 83.31 88 GLU A N 1
ATOM 698 C CA . GLU A 1 88 ? 2.898 -5.615 27.771 1.00 83.31 88 GLU A CA 1
ATOM 699 C C . GLU A 1 88 ? 3.125 -6.023 26.309 1.00 83.31 88 GLU A C 1
ATOM 701 O O . GLU A 1 88 ? 2.547 -5.440 25.390 1.00 83.31 88 GLU A O 1
ATOM 706 N N . LEU A 1 89 ? 3.931 -7.062 26.065 1.00 86.25 89 LEU A N 1
ATOM 707 C CA . LEU A 1 89 ? 4.115 -7.606 24.721 1.00 86.25 89 LEU A CA 1
ATOM 708 C C . LEU A 1 89 ? 2.802 -8.181 24.164 1.00 86.25 89 LEU A C 1
ATOM 710 O O . LEU A 1 89 ? 2.512 -7.993 22.979 1.00 86.25 89 LEU A O 1
ATOM 714 N N . GLU A 1 90 ? 2.002 -8.846 25.000 1.00 87.44 90 GLU A N 1
ATOM 715 C CA . GLU A 1 90 ? 0.681 -9.360 24.632 1.00 87.44 90 GLU A CA 1
ATOM 716 C C . GLU A 1 90 ? -0.306 -8.225 24.330 1.00 87.44 90 GLU A C 1
ATOM 718 O O . GLU A 1 90 ? -1.007 -8.277 23.318 1.00 87.44 90 GLU A O 1
ATOM 723 N N . ILE A 1 91 ? -0.317 -7.159 25.135 1.00 89.75 91 ILE A N 1
ATOM 724 C CA . ILE A 1 91 ? -1.160 -5.978 24.903 1.00 89.75 91 ILE A CA 1
ATOM 725 C C . ILE A 1 91 ? -0.778 -5.291 23.587 1.00 89.75 91 ILE A C 1
ATOM 727 O O . ILE A 1 91 ? -1.663 -4.973 22.784 1.00 89.75 91 ILE A O 1
ATOM 731 N N . LEU A 1 92 ? 0.520 -5.116 23.318 1.00 90.00 92 LEU A N 1
ATOM 732 C CA . LEU A 1 92 ? 1.009 -4.556 22.053 1.00 90.00 92 LEU A CA 1
ATOM 733 C C . LEU A 1 92 ? 0.636 -5.434 20.850 1.00 90.00 92 LEU A C 1
ATOM 735 O O . LEU A 1 92 ? 0.283 -4.917 19.792 1.00 90.00 92 LEU A O 1
ATOM 739 N N . GLY A 1 93 ? 0.695 -6.759 21.002 1.00 89.75 93 GLY A N 1
ATOM 740 C CA . GLY A 1 93 ? 0.302 -7.727 19.975 1.00 89.75 93 GLY A CA 1
ATOM 741 C C . GLY A 1 93 ? -1.202 -8.011 19.907 1.00 89.75 93 GLY A C 1
ATOM 742 O O . GLY A 1 93 ? -1.630 -8.836 19.096 1.00 89.75 93 GLY A O 1
ATOM 743 N N . SER A 1 94 ? -2.010 -7.372 20.755 1.00 95.38 94 SER A N 1
ATOM 744 C CA . SER A 1 94 ? -3.428 -7.686 20.883 1.00 95.38 94 SER A CA 1
ATOM 745 C C . SER A 1 94 ? -4.218 -7.288 19.637 1.00 95.38 94 SER A C 1
ATOM 747 O O . SER A 1 94 ? -3.937 -6.295 18.961 1.00 95.38 94 SER A O 1
ATOM 749 N N . ARG A 1 95 ? -5.282 -8.047 19.345 1.00 92.75 95 ARG A N 1
ATOM 750 C CA . ARG A 1 95 ? -6.157 -7.774 18.195 1.00 92.75 95 ARG A CA 1
ATOM 751 C C . ARG A 1 95 ? -6.755 -6.368 18.252 1.00 92.75 95 ARG A C 1
ATOM 753 O O . ARG A 1 95 ? -6.880 -5.738 17.212 1.00 92.75 95 ARG A O 1
ATOM 760 N N . SER A 1 96 ? -7.141 -5.890 19.434 1.00 93.56 96 SER A N 1
ATOM 761 C CA . SER A 1 96 ? -7.696 -4.544 19.607 1.00 93.56 96 SER A CA 1
ATOM 762 C C . SER A 1 96 ? -6.694 -3.459 19.227 1.00 93.56 96 SER A C 1
ATOM 764 O O . SER A 1 96 ? -7.059 -2.553 18.488 1.00 93.56 96 SER A O 1
ATOM 766 N N . ASN A 1 97 ? -5.435 -3.589 19.661 1.00 93.69 97 ASN A N 1
ATOM 767 C CA . ASN A 1 97 ? -4.387 -2.625 19.328 1.00 93.69 97 ASN A CA 1
ATOM 768 C C . ASN A 1 97 ? -4.105 -2.620 17.817 1.00 93.69 97 ASN A C 1
ATOM 770 O O . ASN A 1 97 ? -4.092 -1.570 17.183 1.00 93.69 97 ASN A O 1
ATOM 774 N N . LEU A 1 98 ? -3.983 -3.803 17.209 1.00 92.88 98 LEU A N 1
ATOM 775 C CA . LEU A 1 98 ? -3.750 -3.920 15.768 1.00 92.88 98 LEU A CA 1
ATOM 776 C C . LEU A 1 98 ? -4.906 -3.364 14.925 1.00 92.88 98 LEU A C 1
ATOM 778 O O . LEU A 1 98 ? -4.650 -2.770 13.881 1.00 92.88 98 LEU A O 1
ATOM 782 N N . VAL A 1 99 ? -6.158 -3.538 15.362 1.00 92.06 99 VAL A N 1
ATOM 783 C CA . VAL A 1 99 ? -7.327 -2.937 14.697 1.00 92.06 99 VAL A CA 1
ATOM 784 C C . VAL A 1 99 ? -7.246 -1.413 14.756 1.00 92.06 99 VAL A C 1
ATOM 786 O O . VAL A 1 99 ? -7.347 -0.768 13.721 1.00 92.06 99 VAL A O 1
ATOM 789 N N . GLU A 1 100 ? -6.948 -0.845 15.925 1.00 92.62 100 GLU A N 1
ATOM 790 C CA . GLU A 1 100 ? -6.785 0.603 16.077 1.00 92.62 100 GLU A CA 1
ATOM 791 C C . GLU A 1 100 ? -5.644 1.152 15.202 1.00 92.62 100 GLU A C 1
ATOM 793 O O . GLU A 1 100 ? -5.776 2.218 14.604 1.00 92.62 100 GLU A O 1
ATOM 798 N N . VAL A 1 101 ? -4.535 0.422 15.063 1.00 92.50 101 VAL A N 1
ATOM 799 C CA . VAL A 1 101 ? -3.440 0.803 14.155 1.00 92.50 101 VAL A CA 1
ATOM 800 C C . VAL A 1 101 ? -3.887 0.782 12.691 1.00 92.50 101 VAL A C 1
ATOM 802 O O . VAL A 1 101 ? -3.551 1.701 11.944 1.00 92.50 101 VAL A O 1
ATOM 805 N N . VAL A 1 102 ? -4.634 -0.245 12.273 1.00 91.56 102 VAL A N 1
ATOM 806 C CA . VAL A 1 102 ? -5.182 -0.348 10.910 1.00 91.56 102 VAL A CA 1
ATOM 807 C C . VAL A 1 102 ? -6.129 0.812 10.613 1.00 91.56 102 VAL A C 1
ATOM 809 O O . VAL A 1 102 ? -6.003 1.416 9.547 1.00 91.56 102 VAL A O 1
ATOM 812 N N . ASP A 1 103 ? -7.006 1.148 11.560 1.00 88.94 103 ASP A N 1
ATOM 813 C CA . ASP A 1 103 ? -7.996 2.217 11.420 1.00 88.94 103 ASP A CA 1
ATOM 814 C C . ASP A 1 103 ? -7.332 3.604 11.400 1.00 88.94 103 ASP A C 1
ATOM 816 O O . ASP A 1 103 ? -7.671 4.443 10.571 1.00 88.94 103 ASP A O 1
ATOM 820 N N . ASN A 1 104 ? -6.329 3.851 12.251 1.00 90.31 104 ASN A N 1
ATOM 821 C CA . ASN A 1 104 ? -5.616 5.135 12.283 1.00 90.31 104 ASN A CA 1
ATOM 822 C C . ASN A 1 104 ? -4.752 5.392 11.037 1.00 90.31 104 ASN A C 1
ATOM 824 O O . ASN A 1 104 ? -4.497 6.546 10.690 1.00 90.31 104 ASN A O 1
ATOM 828 N N . LEU A 1 105 ? -4.247 4.334 10.397 1.00 88.62 105 LEU A N 1
ATOM 829 C CA . LEU A 1 105 ? -3.377 4.429 9.220 1.00 88.62 105 LEU A CA 1
ATOM 830 C C . LEU A 1 105 ? -4.123 4.207 7.892 1.00 88.62 105 LEU A C 1
ATOM 832 O O . LEU A 1 105 ? -3.491 4.253 6.832 1.00 88.62 105 LEU A O 1
ATOM 836 N N . ASP A 1 106 ? -5.440 3.972 7.933 1.00 87.69 106 ASP A N 1
ATOM 837 C CA . ASP A 1 106 ? -6.273 3.634 6.773 1.00 87.69 106 ASP A CA 1
ATOM 838 C C . ASP A 1 106 ? -5.665 2.475 5.939 1.00 87.69 106 ASP A C 1
ATOM 840 O O . ASP A 1 106 ? -5.585 2.541 4.706 1.00 87.69 106 ASP A O 1
ATOM 844 N N . LEU A 1 107 ? -5.163 1.416 6.603 1.00 87.75 107 LEU A N 1
ATOM 845 C CA . LEU A 1 107 ? -4.474 0.285 5.940 1.00 87.75 107 LEU A CA 1
ATOM 846 C C . LEU A 1 107 ? -5.424 -0.663 5.195 1.00 87.75 107 LEU A C 1
ATOM 848 O O . LEU A 1 107 ? -4.979 -1.544 4.460 1.00 87.75 107 LEU A O 1
ATOM 852 N N . ASN A 1 108 ? -6.729 -0.491 5.376 1.00 88.19 108 ASN A N 1
ATOM 853 C CA . ASN A 1 108 ? -7.769 -1.203 4.642 1.00 88.19 108 ASN A CA 1
ATOM 854 C C . ASN A 1 108 ? -7.916 -0.717 3.186 1.00 88.19 108 ASN A C 1
ATOM 856 O O . ASN A 1 108 ? -8.523 -1.416 2.375 1.00 88.19 108 ASN A O 1
ATOM 860 N N . VAL A 1 109 ? -7.364 0.453 2.837 1.00 88.69 109 VAL A N 1
ATOM 861 C CA . VAL A 1 109 ? -7.458 1.040 1.493 1.00 88.69 109 VAL A CA 1
ATOM 862 C C . VAL A 1 109 ? -6.101 1.014 0.796 1.00 88.69 109 VAL A C 1
ATOM 864 O O . VAL A 1 109 ? -5.166 1.716 1.185 1.00 88.69 109 VAL A O 1
ATOM 867 N N . VAL A 1 110 ? -6.021 0.256 -0.299 1.00 90.00 110 VAL A N 1
ATOM 868 C CA . VAL A 1 110 ? -4.833 0.181 -1.159 1.00 90.00 110 VAL A CA 1
ATOM 869 C C . VAL A 1 110 ? -5.070 1.010 -2.415 1.00 90.00 110 VAL A C 1
ATOM 871 O O . VAL A 1 110 ? -5.987 0.730 -3.186 1.00 90.00 110 VAL A O 1
ATOM 874 N N . LEU A 1 111 ? -4.231 2.023 -2.635 1.00 90.06 111 LEU A N 1
ATOM 875 C CA . LEU A 1 111 ? -4.280 2.847 -3.838 1.00 90.06 111 LEU A CA 1
ATOM 876 C C . LEU A 1 111 ? -3.160 2.436 -4.791 1.00 90.06 111 LEU A C 1
ATOM 878 O O . LEU A 1 111 ? -1.991 2.409 -4.410 1.00 90.06 111 LEU A O 1
ATOM 882 N N . VAL A 1 112 ? -3.508 2.135 -6.039 1.00 90.94 112 VAL A N 1
ATOM 883 C CA . VAL A 1 112 ? -2.548 1.687 -7.050 1.00 90.94 112 VAL A CA 1
ATOM 884 C C . VAL A 1 112 ? -2.631 2.588 -8.272 1.00 90.94 112 VAL A C 1
ATOM 886 O O . VAL A 1 112 ? -3.675 2.698 -8.909 1.00 90.94 112 VAL A O 1
ATOM 889 N N . GLU A 1 113 ? -1.507 3.199 -8.624 1.00 89.31 113 GLU A N 1
ATOM 890 C CA . GLU A 1 113 ? -1.332 3.879 -9.897 1.00 89.31 113 GLU A CA 1
ATOM 891 C C . GLU A 1 113 ? -1.106 2.846 -11.000 1.00 89.31 113 GLU A C 1
ATOM 893 O O . GLU A 1 113 ? -0.151 2.056 -10.969 1.00 89.31 113 GLU A O 1
ATOM 898 N N . LEU A 1 114 ? -1.996 2.845 -11.989 1.00 88.31 114 LEU A N 1
ATOM 899 C CA . LEU A 1 114 ? -1.885 1.977 -13.151 1.00 88.31 114 LEU A CA 1
ATOM 900 C C . LEU A 1 114 ? -0.915 2.584 -14.161 1.00 88.31 114 LEU A C 1
ATOM 902 O O . LEU A 1 114 ? -1.232 3.540 -14.864 1.00 88.31 114 LEU A O 1
ATOM 906 N N . GLY A 1 115 ? 0.276 1.998 -14.245 1.00 83.75 115 GLY A N 1
ATOM 907 C CA . GLY A 1 115 ? 1.268 2.348 -15.251 1.00 83.75 115 GLY A CA 1
ATOM 908 C C . GLY A 1 115 ? 1.163 1.467 -16.495 1.00 83.75 115 GLY A C 1
ATOM 909 O O . GLY A 1 115 ? 0.675 0.341 -16.454 1.00 83.75 115 GLY A O 1
ATOM 910 N N . ASN A 1 116 ? 1.718 1.938 -17.613 1.00 80.25 116 ASN A N 1
ATOM 911 C CA . ASN A 1 116 ? 1.751 1.169 -18.868 1.00 80.25 116 ASN A CA 1
ATOM 912 C C . ASN A 1 116 ? 2.602 -0.110 -18.787 1.00 80.25 116 ASN A C 1
ATOM 914 O O . ASN A 1 116 ? 2.403 -1.036 -19.566 1.00 80.25 116 ASN A O 1
ATOM 918 N N . VAL A 1 117 ? 3.588 -0.139 -17.884 1.00 79.12 117 VAL A N 1
ATOM 919 C CA . VAL A 1 117 ? 4.568 -1.236 -17.785 1.00 79.12 117 VAL A CA 1
ATOM 920 C C . VAL A 1 117 ? 4.540 -1.914 -16.418 1.00 79.12 117 VAL A C 1
ATOM 922 O O . VAL A 1 117 ? 4.748 -3.119 -16.319 1.00 79.12 117 VAL A O 1
ATOM 925 N N . LYS A 1 118 ? 4.299 -1.150 -15.353 1.00 80.50 118 LYS A N 1
ATOM 926 C CA . LYS A 1 118 ? 4.223 -1.650 -13.983 1.00 80.50 118 LYS A CA 1
ATOM 927 C C . LYS A 1 118 ? 3.293 -0.753 -13.184 1.00 80.50 118 LYS A C 1
ATOM 929 O O . LYS A 1 118 ? 3.364 0.465 -13.315 1.00 80.50 118 LYS A O 1
ATOM 934 N N . ASN A 1 119 ? 2.487 -1.376 -12.339 1.00 86.75 119 ASN A N 1
ATOM 935 C CA . ASN A 1 119 ? 1.642 -0.678 -11.386 1.00 86.75 119 ASN A CA 1
ATOM 936 C C . ASN A 1 119 ? 2.456 -0.316 -10.140 1.00 86.75 119 ASN A C 1
ATOM 938 O O . ASN A 1 119 ? 3.278 -1.120 -9.683 1.00 86.75 119 ASN A O 1
ATOM 942 N N . SER A 1 120 ? 2.237 0.880 -9.604 1.00 85.38 120 SER A N 1
ATOM 943 C CA . SER A 1 120 ? 2.898 1.352 -8.387 1.00 85.38 120 SER A CA 1
ATOM 944 C C . SER A 1 120 ? 1.861 1.608 -7.309 1.00 85.38 120 SER A C 1
ATOM 946 O O . SER A 1 120 ? 0.899 2.332 -7.533 1.00 85.38 120 SER A O 1
ATOM 948 N N . GLU A 1 121 ? 2.049 1.021 -6.134 1.00 87.38 121 GLU A N 1
ATOM 949 C CA . GLU A 1 121 ? 1.215 1.335 -4.977 1.00 87.38 121 GLU A CA 1
ATOM 950 C C . GLU A 1 121 ? 1.583 2.725 -4.438 1.00 87.38 121 GLU A C 1
ATOM 952 O O . GLU A 1 121 ? 2.764 3.040 -4.265 1.00 87.38 121 GLU A O 1
ATOM 957 N N . ILE A 1 122 ? 0.574 3.563 -4.197 1.00 86.31 122 ILE A N 1
ATOM 958 C CA . ILE A 1 122 ? 0.725 4.903 -3.633 1.00 86.31 122 ILE A CA 1
ATOM 959 C C . ILE A 1 122 ? 0.337 4.843 -2.157 1.00 86.31 122 ILE A C 1
ATOM 961 O O . ILE A 1 122 ? -0.841 4.741 -1.816 1.00 86.31 122 ILE A O 1
ATOM 965 N N . TYR A 1 123 ? 1.334 4.967 -1.282 1.00 81.50 123 TYR A N 1
ATOM 966 C CA . TYR A 1 123 ? 1.110 5.006 0.164 1.00 81.50 123 TYR A CA 1
ATOM 967 C C . TYR A 1 123 ? 1.376 6.384 0.791 1.00 81.50 123 TYR A C 1
ATOM 969 O O . TYR A 1 123 ? 0.572 6.845 1.595 1.00 81.50 123 TYR A O 1
ATOM 977 N N . THR A 1 124 ? 2.479 7.054 0.429 1.00 76.25 124 THR A N 1
ATOM 978 C CA . THR A 1 124 ? 2.930 8.297 1.089 1.00 76.25 124 THR A CA 1
ATOM 979 C C . THR A 1 124 ? 2.120 9.530 0.686 1.00 76.25 124 THR A C 1
ATOM 981 O O . THR A 1 124 ? 1.591 10.218 1.551 1.00 76.25 124 THR A O 1
ATOM 984 N N . GLU A 1 125 ? 2.002 9.811 -0.612 1.00 80.69 125 GLU A N 1
ATOM 985 C CA . GLU A 1 125 ? 1.278 10.979 -1.132 1.00 80.69 125 GLU A CA 1
ATOM 986 C C . GLU A 1 125 ? -0.002 10.519 -1.831 1.00 80.69 125 GLU A C 1
ATOM 988 O O . GLU A 1 125 ? -0.070 10.450 -3.055 1.00 80.69 125 GLU A O 1
ATOM 993 N N . LYS A 1 126 ? -1.014 10.129 -1.046 1.00 83.50 126 LYS A N 1
ATOM 994 C CA . LYS A 1 126 ? -2.319 9.713 -1.582 1.00 83.50 126 LYS A CA 1
ATOM 995 C C . LYS A 1 126 ? -3.028 10.951 -2.167 1.00 83.50 126 LYS A C 1
ATOM 997 O O . LYS A 1 126 ? -3.399 11.813 -1.377 1.00 83.50 126 LYS A O 1
ATOM 1002 N N . PRO A 1 127 ? -3.271 11.061 -3.489 1.00 83.31 127 PRO A N 1
ATOM 1003 C CA . PRO A 1 127 ? -3.915 12.237 -4.101 1.00 83.31 127 PRO A CA 1
ATOM 1004 C C . PRO A 1 127 ? -5.421 12.336 -3.810 1.00 83.31 127 PRO A C 1
ATOM 1006 O O . PRO A 1 127 ? -6.064 13.350 -4.088 1.00 83.31 127 PRO A O 1
ATOM 1009 N N . ILE A 1 128 ? -6.008 11.270 -3.270 1.00 87.88 128 ILE A N 1
ATOM 1010 C CA . ILE A 1 128 ? -7.428 11.161 -2.954 1.00 87.88 128 ILE A CA 1
ATOM 1011 C C . ILE A 1 128 ? -7.608 10.462 -1.611 1.00 87.88 128 ILE A C 1
ATOM 1013 O O . ILE A 1 128 ? -6.801 9.617 -1.219 1.00 87.88 128 ILE A O 1
ATOM 1017 N N . LYS A 1 129 ? -8.706 10.789 -0.935 1.00 89.00 129 LYS A N 1
ATOM 1018 C CA . LYS A 1 129 ? -9.182 10.088 0.254 1.00 89.00 129 LYS A CA 1
ATOM 1019 C C . LYS A 1 129 ? -10.541 9.463 -0.040 1.00 89.00 129 LYS A C 1
ATOM 1021 O O . LYS A 1 129 ? -11.423 10.118 -0.601 1.00 89.00 129 LYS A O 1
ATOM 1026 N N . ILE A 1 130 ? -10.688 8.196 0.330 1.00 89.19 130 ILE A N 1
ATOM 1027 C CA . ILE A 1 130 ? -11.934 7.438 0.220 1.00 89.19 130 ILE A CA 1
ATOM 1028 C C . ILE A 1 130 ? -12.551 7.394 1.614 1.00 89.19 130 ILE A C 1
ATOM 1030 O O . ILE A 1 130 ? -11.883 7.010 2.569 1.00 89.19 130 ILE A O 1
ATOM 1034 N N . ASN A 1 131 ? -13.809 7.805 1.728 1.00 89.75 131 ASN A N 1
ATOM 1035 C CA . ASN A 1 131 ? -14.574 7.727 2.965 1.00 89.75 131 ASN A CA 1
ATOM 1036 C C . ASN A 1 131 ? -15.775 6.810 2.733 1.00 89.75 131 ASN A C 1
ATOM 1038 O O . ASN A 1 131 ? -16.496 6.967 1.745 1.00 89.75 131 ASN A O 1
ATOM 1042 N N . PHE A 1 132 ? -15.992 5.865 3.640 1.00 89.75 132 PHE A N 1
ATOM 1043 C CA . PHE A 1 132 ? -17.112 4.933 3.578 1.00 89.75 132 PHE A CA 1
ATOM 1044 C C . PHE A 1 132 ? -18.268 5.465 4.429 1.00 89.75 132 PHE A C 1
ATOM 1046 O O . PHE A 1 132 ? -18.050 5.951 5.536 1.00 89.75 132 PHE A O 1
ATOM 1053 N N . LEU A 1 133 ? -19.496 5.389 3.914 1.00 87.62 133 LEU A N 1
ATOM 1054 C CA . LEU A 1 133 ? -20.713 5.715 4.669 1.00 87.62 133 LEU A CA 1
ATOM 1055 C C . LEU A 1 133 ? -21.429 4.462 5.199 1.00 87.62 133 LEU A C 1
ATOM 1057 O O . LEU A 1 133 ? -22.392 4.574 5.957 1.00 87.62 133 LEU A O 1
ATOM 1061 N N . ALA A 1 134 ? -20.984 3.273 4.788 1.00 86.19 134 ALA A N 1
ATOM 1062 C CA . ALA A 1 134 ? -21.443 2.001 5.332 1.00 86.19 134 ALA A CA 1
ATOM 1063 C C . ALA A 1 134 ? -20.865 1.727 6.724 1.00 86.19 134 ALA A C 1
ATOM 1065 O O . ALA A 1 134 ? -19.877 2.328 7.134 1.00 86.19 134 ALA A O 1
ATOM 1066 N N . SER A 1 135 ? -21.476 0.783 7.442 1.00 85.25 135 SER A N 1
ATOM 1067 C CA . SER A 1 135 ? -20.951 0.338 8.729 1.00 85.25 135 SER A CA 1
ATOM 1068 C C . SER A 1 135 ? -19.622 -0.400 8.567 1.00 85.25 135 SER A C 1
ATOM 1070 O O . SER A 1 135 ? -19.445 -1.196 7.640 1.00 85.25 135 SER A O 1
ATOM 1072 N N . ASP A 1 136 ? -18.727 -0.216 9.536 1.00 83.75 136 ASP A N 1
ATOM 1073 C CA . ASP A 1 136 ? -17.392 -0.828 9.546 1.00 83.75 136 ASP A CA 1
ATOM 1074 C C . ASP A 1 136 ? -17.449 -2.354 9.420 1.00 83.75 136 ASP A C 1
ATOM 1076 O O . ASP A 1 136 ? -16.585 -2.978 8.814 1.00 83.75 136 ASP A O 1
ATOM 1080 N N . SER A 1 137 ? -18.512 -2.981 9.937 1.00 85.31 137 SER A N 1
ATOM 1081 C CA . SER A 1 137 ? -18.718 -4.428 9.812 1.00 85.31 137 SER A CA 1
ATOM 1082 C C . SER A 1 137 ? -18.889 -4.886 8.363 1.00 85.31 137 SER A C 1
ATOM 1084 O O . SER A 1 137 ? -18.458 -5.987 8.032 1.00 85.31 137 SER A O 1
ATOM 1086 N N . ILE A 1 138 ? -19.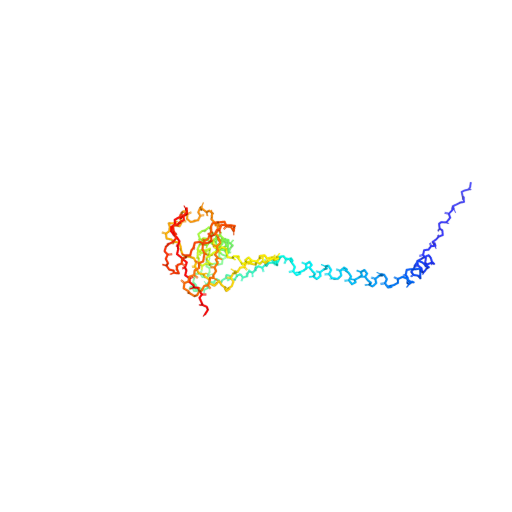506 -4.075 7.500 1.00 85.06 138 ILE A N 1
ATOM 1087 C CA . ILE A 1 138 ? -19.660 -4.389 6.075 1.00 85.06 138 ILE A CA 1
ATOM 1088 C C . ILE A 1 138 ? -18.343 -4.109 5.356 1.00 85.06 138 ILE A C 1
ATOM 1090 O O . ILE A 1 138 ? -17.839 -4.984 4.654 1.00 85.06 138 ILE A O 1
ATOM 1094 N N . VAL A 1 139 ? -17.762 -2.928 5.582 1.00 85.12 139 VAL A N 1
ATOM 1095 C CA . VAL A 1 139 ? -16.523 -2.487 4.924 1.00 85.12 139 VAL A CA 1
ATOM 1096 C C . VAL A 1 139 ? -15.371 -3.452 5.217 1.00 85.12 139 VAL A C 1
ATOM 1098 O O . VAL A 1 139 ? -14.722 -3.927 4.291 1.00 85.12 139 VAL A O 1
ATOM 1101 N N . ASN A 1 140 ? -15.179 -3.836 6.481 1.00 85.69 140 ASN A N 1
ATOM 1102 C CA . ASN A 1 140 ? -14.059 -4.682 6.905 1.00 85.69 140 ASN A CA 1
ATOM 1103 C C . ASN A 1 140 ? -14.219 -6.169 6.540 1.00 85.69 140 ASN A C 1
ATOM 1105 O O . ASN A 1 140 ? -13.249 -6.919 6.625 1.00 85.69 140 ASN A O 1
ATOM 1109 N N . ASN A 1 141 ? -15.418 -6.614 6.146 1.00 86.81 141 ASN A N 1
ATOM 1110 C CA . ASN A 1 141 ? -15.672 -7.995 5.707 1.00 86.81 141 ASN A CA 1
ATOM 1111 C C . ASN A 1 141 ? -15.916 -8.118 4.198 1.00 86.81 141 ASN A C 1
ATOM 1113 O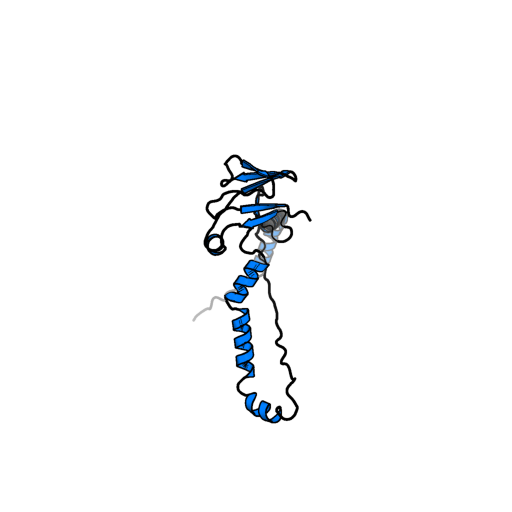 O . ASN A 1 141 ? -16.204 -9.213 3.712 1.00 86.81 141 ASN A O 1
ATOM 1117 N N . SER A 1 142 ? -15.805 -7.018 3.457 1.00 87.00 142 SER A N 1
ATOM 1118 C CA . SER A 1 142 ? -16.033 -6.999 2.017 1.00 87.00 142 SER A CA 1
ATOM 1119 C C . SER A 1 142 ? -14.747 -6.671 1.275 1.00 87.00 142 SER A C 1
ATOM 1121 O O . SER A 1 142 ? -13.854 -6.007 1.795 1.00 87.00 142 SER A O 1
ATOM 1123 N N . LYS A 1 143 ? -14.654 -7.127 0.026 1.00 88.38 143 LYS A N 1
ATOM 1124 C CA . LYS A 1 143 ? -13.572 -6.750 -0.879 1.00 88.38 143 LYS A CA 1
ATOM 1125 C C . LYS A 1 143 ? -14.177 -6.151 -2.138 1.00 88.38 143 LYS A C 1
ATOM 1127 O O . LYS A 1 143 ? -15.018 -6.781 -2.769 1.00 88.38 143 LYS A O 1
ATOM 1132 N N . MET A 1 144 ? -13.722 -4.958 -2.495 1.00 88.69 144 MET A N 1
ATOM 1133 C CA . MET A 1 144 ? -14.113 -4.271 -3.717 1.00 88.69 144 MET A CA 1
ATOM 1134 C C . MET A 1 144 ? -12.873 -3.703 -4.393 1.00 88.69 144 MET A C 1
ATOM 1136 O O . MET A 1 144 ? -11.985 -3.171 -3.731 1.00 88.69 144 MET A O 1
ATOM 1140 N N . GLU A 1 145 ? -12.833 -3.817 -5.713 1.00 91.06 145 GLU A N 1
ATOM 1141 C CA . GLU A 1 145 ? -11.833 -3.189 -6.567 1.00 91.06 145 GLU A CA 1
ATOM 1142 C C . GLU A 1 145 ? -12.586 -2.285 -7.546 1.00 91.06 145 GLU A C 1
ATOM 1144 O O . GLU A 1 145 ? -13.654 -2.646 -8.038 1.00 91.06 145 GLU A O 1
ATOM 1149 N N . PHE A 1 146 ? -12.077 -1.077 -7.763 1.00 91.75 146 PHE A N 1
ATOM 1150 C CA . PHE A 1 146 ? -12.647 -0.115 -8.697 1.00 91.75 146 PHE A CA 1
ATOM 1151 C C . PHE A 1 146 ? -11.541 0.780 -9.246 1.00 91.75 146 PHE A C 1
ATOM 1153 O O . PHE A 1 146 ? -10.450 0.882 -8.677 1.00 91.75 146 PHE A O 1
ATOM 1160 N N . TYR A 1 147 ? -11.837 1.442 -10.354 1.00 91.81 147 TYR A N 1
ATOM 1161 C CA . TYR A 1 147 ? -10.901 2.264 -11.096 1.00 91.81 147 TYR A CA 1
ATOM 1162 C C . TYR A 1 147 ? -11.346 3.718 -11.072 1.00 91.81 147 TYR A C 1
ATOM 1164 O O . TYR A 1 147 ? -12.535 4.036 -11.173 1.00 91.81 147 TYR A O 1
ATOM 1172 N N . LEU A 1 148 ? -10.362 4.602 -10.933 1.00 90.62 148 LEU A N 1
ATOM 1173 C CA . LEU A 1 148 ? -10.565 6.039 -10.924 1.00 90.62 148 LEU A CA 1
ATOM 1174 C C . LEU A 1 148 ? -9.723 6.691 -12.010 1.00 90.62 148 LEU A C 1
ATOM 1176 O O . LEU A 1 148 ? -8.524 6.442 -12.115 1.00 90.62 148 LEU A O 1
ATOM 1180 N N . GLU A 1 149 ? -10.354 7.573 -12.773 1.00 89.75 149 GLU A N 1
ATOM 1181 C CA . GLU A 1 149 ? -9.701 8.402 -13.775 1.00 89.75 149 GLU A CA 1
ATOM 1182 C C . GLU A 1 149 ? -9.805 9.863 -13.342 1.00 89.75 149 GLU A C 1
ATOM 1184 O O . GLU A 1 149 ? -10.869 10.481 -13.390 1.00 89.75 149 GLU A O 1
ATOM 1189 N N . ILE A 1 150 ? -8.700 10.429 -12.864 1.00 85.31 150 ILE A N 1
ATOM 1190 C CA . ILE A 1 150 ? -8.680 11.817 -12.403 1.00 85.31 150 ILE A CA 1
ATOM 1191 C C . ILE A 1 150 ? -8.652 12.720 -13.636 1.00 85.31 150 ILE A C 1
ATOM 1193 O O . ILE A 1 150 ? -7.608 12.896 -14.258 1.00 85.31 150 ILE A O 1
ATOM 1197 N N . SER A 1 151 ? -9.804 13.288 -14.000 1.00 78.38 151 SER A N 1
ATOM 1198 C CA . SER A 1 151 ? -9.899 14.188 -15.153 1.00 78.38 151 SER A CA 1
ATOM 1199 C C . SER A 1 151 ? -9.540 15.628 -14.787 1.00 78.38 151 SER A C 1
ATOM 1201 O O . SER A 1 151 ? -8.767 16.254 -15.501 1.00 78.38 151 SER A O 1
ATOM 1203 N N . ASN A 1 152 ? -10.097 16.161 -13.689 1.00 81.94 152 ASN A N 1
ATOM 1204 C CA . ASN A 1 152 ? -9.959 17.565 -13.276 1.00 81.94 152 ASN A CA 1
ATOM 1205 C C . ASN A 1 152 ? -9.976 17.713 -11.737 1.00 81.94 152 ASN A C 1
ATOM 1207 O O . ASN A 1 152 ? -10.207 16.758 -10.999 1.00 81.94 152 ASN A O 1
ATOM 1211 N N . ASN A 1 153 ? -9.804 18.940 -11.230 1.00 81.31 153 ASN A N 1
ATOM 1212 C CA . ASN A 1 153 ? -9.879 19.253 -9.791 1.00 81.31 153 ASN A CA 1
ATOM 1213 C C . ASN A 1 153 ? -11.290 19.130 -9.175 1.00 81.31 153 ASN A C 1
ATOM 1215 O O . ASN A 1 153 ? -11.430 19.163 -7.956 1.00 81.31 153 ASN A O 1
ATOM 1219 N N . THR A 1 154 ? -12.337 19.001 -9.993 1.00 84.38 154 THR A N 1
ATOM 1220 C CA . THR A 1 154 ? -13.739 18.913 -9.546 1.00 84.38 154 THR A CA 1
ATOM 1221 C C . THR A 1 154 ? -14.397 17.571 -9.842 1.00 84.38 154 THR A C 1
ATOM 1223 O O . THR A 1 154 ? -15.399 17.240 -9.206 1.00 84.38 154 THR A O 1
ATOM 1226 N N . THR A 1 155 ? -13.873 16.815 -10.808 1.00 89.31 155 THR A N 1
ATOM 1227 C CA . THR A 1 155 ? -14.519 15.617 -11.354 1.00 89.31 155 THR A CA 1
ATOM 1228 C C . THR A 1 155 ? -13.521 14.502 -11.615 1.00 89.31 155 THR A C 1
ATOM 1230 O O . THR A 1 155 ? -12.350 14.747 -11.914 1.00 89.31 155 THR A O 1
ATOM 1233 N N . PHE A 1 156 ? -14.019 13.275 -11.522 1.00 91.38 156 PHE A N 1
ATOM 1234 C CA . PHE A 1 156 ? -13.286 12.051 -11.802 1.00 91.38 156 PHE A CA 1
ATOM 1235 C C . PHE A 1 156 ? -14.208 11.036 -12.486 1.00 91.38 156 PHE A C 1
ATOM 1237 O O . PHE A 1 156 ? -15.425 11.048 -12.285 1.00 91.38 156 PHE A O 1
ATOM 1244 N N . GLY A 1 157 ? -13.628 10.164 -13.301 1.00 91.75 157 GLY A N 1
ATOM 1245 C CA . GLY A 1 157 ? -14.278 8.976 -13.829 1.00 91.75 157 GLY A CA 1
ATOM 1246 C C . GLY A 1 157 ? -14.210 7.834 -12.818 1.00 91.75 157 GLY A C 1
ATOM 1247 O O . GLY A 1 157 ? -13.178 7.627 -12.188 1.00 91.75 157 GLY A O 1
ATOM 1248 N N . PHE A 1 158 ? -15.306 7.100 -12.663 1.00 92.38 158 PHE A N 1
ATOM 1249 C CA . PHE A 1 158 ? -15.417 5.907 -11.827 1.00 92.38 158 PHE A CA 1
ATOM 1250 C C . PHE A 1 158 ? -15.889 4.725 -12.676 1.00 92.38 158 PHE A C 1
ATOM 1252 O O . PHE A 1 158 ? -16.908 4.834 -13.366 1.00 92.38 158 PHE A O 1
ATOM 1259 N N . SER A 1 159 ? -15.201 3.590 -12.594 1.00 92.00 159 SER A N 1
ATOM 1260 C CA . SER A 1 159 ? -15.638 2.331 -13.205 1.00 92.00 159 SER A CA 1
ATOM 1261 C C . SER A 1 159 ? -15.330 1.140 -12.299 1.00 92.00 159 SER A C 1
ATOM 1263 O O . SER A 1 159 ? -14.415 1.182 -11.478 1.00 92.00 159 SER A O 1
ATOM 1265 N N . LEU A 1 160 ? -16.127 0.078 -12.422 1.00 89.19 160 LEU A N 1
ATOM 1266 C CA . LEU A 1 160 ? -15.894 -1.180 -11.701 1.00 89.19 160 LEU A CA 1
ATOM 1267 C C . LEU A 1 160 ? -14.922 -2.086 -12.460 1.00 89.19 160 LEU A C 1
ATOM 1269 O O . LEU A 1 160 ? -14.163 -2.826 -11.845 1.00 89.19 160 LEU A O 1
ATOM 1273 N N . ASP A 1 161 ? -14.908 -1.973 -13.786 1.00 88.12 161 ASP A N 1
ATOM 1274 C CA . ASP A 1 161 ? -13.956 -2.652 -14.655 1.00 88.12 161 ASP A CA 1
ATOM 1275 C C . ASP A 1 161 ? -13.047 -1.629 -15.349 1.00 88.12 161 ASP A C 1
ATOM 1277 O O . ASP A 1 161 ? -13.414 -0.467 -15.560 1.00 88.12 161 ASP A O 1
ATOM 1281 N N . ARG A 1 162 ? -11.846 -2.068 -15.713 1.00 81.75 162 ARG A N 1
ATOM 1282 C CA . ARG A 1 162 ? -10.862 -1.283 -16.453 1.00 81.75 162 ARG A CA 1
ATOM 1283 C C . ARG A 1 162 ? -11.338 -0.963 -17.870 1.00 81.75 162 ARG A C 1
ATOM 1285 O O . ARG A 1 162 ? -11.007 0.104 -18.380 1.00 81.75 162 ARG A O 1
ATOM 1292 N N . ASP A 1 163 ? -12.073 -1.881 -18.494 1.00 84.25 163 ASP A N 1
ATOM 1293 C CA . ASP A 1 163 ? -12.473 -1.772 -19.903 1.00 84.25 163 ASP A CA 1
ATOM 1294 C C . ASP A 1 163 ? -13.872 -1.150 -20.089 1.00 84.25 163 ASP A C 1
ATOM 1296 O O . ASP A 1 163 ? -14.318 -0.922 -21.217 1.00 84.25 163 ASP A O 1
ATOM 1300 N N . GLU A 1 164 ? -14.573 -0.845 -18.993 1.00 88.56 164 GLU A N 1
ATOM 1301 C CA . GLU A 1 164 ? -15.865 -0.164 -19.031 1.00 88.56 164 GLU A CA 1
ATOM 1302 C C . GLU A 1 164 ? -15.719 1.365 -19.103 1.00 88.56 164 GLU A C 1
ATOM 1304 O O . GLU A 1 164 ? -14.816 1.941 -18.493 1.00 88.56 164 GLU A O 1
ATOM 1309 N N . PRO A 1 165 ? -16.634 2.064 -19.805 1.00 86.81 165 PRO A N 1
ATOM 1310 C CA . PRO A 1 165 ? -16.626 3.519 -19.836 1.00 86.81 165 PRO A CA 1
ATOM 1311 C C . PRO A 1 165 ? -16.835 4.091 -18.429 1.00 86.81 165 PRO A C 1
ATOM 1313 O O . PRO A 1 165 ? -17.788 3.737 -17.727 1.00 86.81 165 PRO A O 1
ATOM 1316 N N . SER A 1 166 ? -15.962 5.018 -18.039 1.00 88.81 166 SER A N 1
ATOM 1317 C CA . SER A 1 166 ? -16.005 5.643 -16.724 1.00 88.81 166 SER A CA 1
ATOM 1318 C C . SER A 1 166 ? -17.235 6.551 -16.576 1.00 88.81 166 SER A C 1
ATOM 1320 O O . SER A 1 166 ? -17.574 7.363 -17.442 1.00 88.81 166 SER A O 1
ATOM 1322 N N . LYS A 1 167 ? -17.950 6.409 -15.455 1.00 90.50 167 LYS A N 1
ATOM 1323 C CA . LYS A 1 167 ? -19.041 7.310 -15.066 1.00 90.50 167 LYS A CA 1
ATOM 1324 C C . LYS A 1 167 ? -18.446 8.521 -14.365 1.00 90.50 167 LYS A C 1
ATOM 1326 O O . LYS A 1 167 ? -17.716 8.371 -13.391 1.00 90.50 167 LYS A O 1
ATOM 1331 N N . ILE A 1 168 ? -18.769 9.717 -14.845 1.00 91.44 168 ILE A N 1
ATOM 1332 C CA . ILE A 1 168 ? -18.220 10.957 -14.291 1.00 91.44 168 ILE A CA 1
ATOM 1333 C C . ILE A 1 168 ? -18.975 11.329 -13.012 1.00 91.44 168 ILE A C 1
ATOM 1335 O O . ILE A 1 168 ? -20.190 11.533 -13.038 1.00 91.44 168 ILE A O 1
ATOM 1339 N N . TYR A 1 169 ? -18.238 11.482 -11.915 1.00 91.31 169 TYR A N 1
ATOM 1340 C CA . TYR A 1 169 ? -18.731 11.996 -10.641 1.00 91.31 169 TYR A CA 1
ATOM 1341 C C . TYR A 1 169 ? -17.959 13.246 -10.223 1.00 91.31 169 TYR A C 1
ATOM 1343 O O . TYR A 1 169 ? -16.810 13.463 -10.608 1.00 91.31 169 TYR A O 1
ATOM 1351 N N . SER A 1 170 ? -18.605 14.090 -9.420 1.00 91.44 170 SER A N 1
ATOM 1352 C CA . SER A 1 170 ? -17.937 15.195 -8.732 1.00 91.44 170 SER A CA 1
ATOM 1353 C C . SER A 1 170 ? -17.426 14.746 -7.369 1.00 91.44 170 SER A C 1
ATOM 1355 O O . SER A 1 170 ? -18.070 13.935 -6.700 1.00 91.44 170 SER A O 1
ATOM 1357 N N . TYR A 1 171 ? -16.307 15.315 -6.923 1.00 91.25 171 TYR A N 1
ATOM 1358 C CA . TYR A 1 171 ? -15.805 15.067 -5.572 1.00 91.25 171 TYR A CA 1
ATOM 1359 C C . TYR A 1 171 ? -16.836 15.431 -4.496 1.00 91.25 171 TYR A C 1
ATOM 1361 O O . TYR A 1 171 ? -17.606 16.382 -4.642 1.00 91.25 171 TYR A O 1
ATOM 1369 N N . GLY A 1 172 ? -16.851 14.657 -3.410 1.00 88.62 172 GLY A N 1
ATOM 1370 C CA . GLY A 1 172 ? -17.780 14.836 -2.292 1.00 88.62 172 GLY A CA 1
ATOM 1371 C C . GLY A 1 172 ? -19.207 14.338 -2.548 1.00 88.62 172 GLY A C 1
ATOM 1372 O O . GLY A 1 172 ? -20.060 14.491 -1.677 1.00 88.62 172 GLY A O 1
ATOM 1373 N N . LYS A 1 173 ? -19.500 13.754 -3.719 1.00 91.38 173 LYS A N 1
ATOM 1374 C CA . LYS A 1 173 ? -20.782 13.086 -3.982 1.00 91.38 173 LYS A CA 1
ATOM 1375 C C . LYS A 1 173 ? -20.742 11.622 -3.556 1.00 91.38 173 LYS A C 1
ATOM 1377 O O . LYS A 1 173 ? -19.721 10.957 -3.708 1.00 91.38 173 LYS A O 1
ATOM 1382 N N . ASN A 1 174 ? -21.884 11.136 -3.075 1.00 91.56 174 ASN A N 1
ATOM 1383 C CA . ASN A 1 174 ? -22.094 9.725 -2.777 1.00 91.56 174 ASN A CA 1
ATOM 1384 C C . ASN A 1 174 ? -22.098 8.909 -4.069 1.00 91.56 174 ASN A C 1
ATOM 1386 O O . ASN A 1 174 ? -22.818 9.239 -5.017 1.00 91.56 174 ASN A O 1
ATOM 1390 N N . ILE A 1 175 ? -21.334 7.822 -4.069 1.00 91.12 175 ILE A N 1
ATOM 1391 C CA . ILE A 1 175 ? -21.345 6.799 -5.107 1.00 91.12 175 ILE A CA 1
ATOM 1392 C C . ILE A 1 175 ? -21.909 5.526 -4.476 1.00 91.12 175 ILE A C 1
ATOM 1394 O O . ILE A 1 175 ? -21.284 4.992 -3.558 1.00 91.12 175 ILE A O 1
ATOM 1398 N N . PRO A 1 176 ? -23.068 5.033 -4.942 1.00 88.56 176 PRO A N 1
ATOM 1399 C CA . PRO A 1 176 ? -23.621 3.785 -4.445 1.00 88.56 176 PRO A CA 1
ATOM 1400 C C . PRO A 1 176 ? -22.775 2.615 -4.953 1.00 88.56 176 PRO A C 1
ATOM 1402 O O . PRO A 1 176 ? -22.556 2.475 -6.159 1.00 88.56 176 PRO A O 1
ATOM 1405 N N . THR A 1 177 ? -22.312 1.770 -4.036 1.00 87.38 177 THR A N 1
ATOM 1406 C CA . THR A 1 177 ? -21.557 0.552 -4.357 1.00 87.38 177 THR A CA 1
ATOM 1407 C C . THR A 1 177 ? -22.128 -0.653 -3.611 1.00 87.38 177 THR A C 1
ATOM 1409 O O . THR A 1 177 ? -22.945 -0.504 -2.703 1.00 87.38 177 THR A O 1
ATOM 1412 N N . GLU A 1 178 ? -21.704 -1.864 -3.976 1.00 84.25 178 GLU A N 1
ATOM 1413 C CA . GLU A 1 178 ? -22.151 -3.109 -3.327 1.00 84.25 178 GLU A CA 1
ATOM 1414 C C . GLU A 1 178 ? -21.787 -3.187 -1.835 1.00 84.25 178 GLU A C 1
ATOM 1416 O O . GLU A 1 178 ? -22.474 -3.858 -1.069 1.00 84.25 178 GLU A O 1
ATOM 1421 N N . ILE A 1 179 ? -20.746 -2.464 -1.410 1.00 84.69 179 ILE A N 1
ATOM 1422 C CA . ILE A 1 179 ? -20.306 -2.381 -0.009 1.00 84.69 179 ILE A CA 1
ATOM 1423 C C . ILE A 1 179 ? -20.918 -1.180 0.729 1.00 84.69 179 ILE A C 1
ATOM 1425 O O . ILE A 1 179 ? -20.549 -0.893 1.865 1.00 84.69 179 ILE A O 1
ATOM 1429 N N . GLY A 1 180 ? -21.862 -0.489 0.082 1.00 85.44 180 GLY A N 1
ATOM 1430 C CA . GLY A 1 180 ? -22.523 0.727 0.541 1.00 85.44 180 GLY A CA 1
ATOM 1431 C C . GLY A 1 180 ? -21.969 1.999 -0.099 1.00 85.44 180 GLY A C 1
ATOM 1432 O O . GLY A 1 180 ? -21.124 1.963 -0.993 1.00 85.44 180 GLY A O 1
ATOM 1433 N N . ASP A 1 181 ? -22.498 3.146 0.311 1.0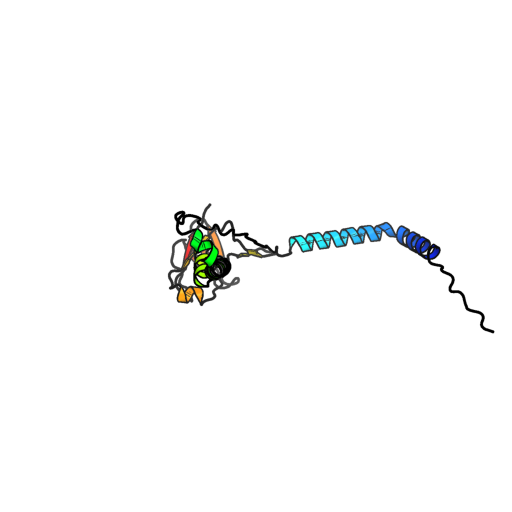0 89.94 181 ASP A N 1
ATOM 1434 C CA . ASP A 1 181 ? -22.129 4.418 -0.303 1.00 89.94 181 ASP A CA 1
ATOM 1435 C C . ASP A 1 181 ? -20.684 4.801 0.049 1.00 89.94 181 ASP A C 1
ATOM 1437 O O . ASP A 1 181 ? -20.286 4.789 1.218 1.00 89.94 181 ASP A O 1
ATOM 1441 N N . ILE A 1 182 ? -19.913 5.196 -0.964 1.00 92.12 182 ILE A N 1
ATOM 1442 C CA . ILE A 1 182 ? -18.571 5.763 -0.795 1.00 92.12 182 ILE A CA 1
ATOM 1443 C C . ILE A 1 182 ? -18.553 7.229 -1.217 1.00 92.12 182 ILE A C 1
ATOM 1445 O O . ILE A 1 182 ? -19.288 7.652 -2.112 1.00 92.12 182 ILE A O 1
ATOM 1449 N N . VAL A 1 183 ? -17.685 8.012 -0.585 1.00 92.62 183 VAL A N 1
ATOM 1450 C CA . VAL A 1 183 ? -17.446 9.417 -0.913 1.00 92.62 183 VAL A CA 1
ATOM 1451 C C . VAL A 1 183 ? -15.959 9.617 -1.151 1.00 92.62 183 VAL A C 1
ATOM 1453 O O . VAL A 1 183 ? -15.130 9.364 -0.276 1.00 92.62 183 VAL A O 1
ATOM 1456 N N . ILE A 1 184 ? -15.625 10.113 -2.338 1.00 91.50 184 ILE A N 1
ATOM 1457 C CA . ILE A 1 184 ? -14.244 10.389 -2.732 1.00 91.50 184 ILE A CA 1
ATOM 1458 C C . ILE A 1 184 ? -14.001 11.892 -2.631 1.00 91.50 184 ILE A C 1
ATOM 1460 O O . ILE A 1 184 ? -14.744 12.699 -3.199 1.00 91.50 184 ILE A O 1
ATOM 1464 N N . THR A 1 185 ? -12.949 12.268 -1.913 1.00 89.88 185 THR A N 1
ATOM 1465 C CA . THR A 1 185 ? -12.514 13.657 -1.735 1.00 89.88 185 THR A CA 1
ATOM 1466 C C . THR A 1 185 ? -11.077 13.826 -2.224 1.00 89.88 185 THR A C 1
ATOM 1468 O O . THR A 1 185 ? -10.264 12.924 -2.008 1.00 89.88 185 THR A O 1
ATOM 1471 N N . PRO A 1 186 ? -10.731 14.960 -2.855 1.00 86.75 186 PRO A N 1
ATOM 1472 C CA . PRO A 1 186 ? -9.360 15.224 -3.251 1.00 86.75 186 PRO A CA 1
ATOM 1473 C C . PRO A 1 186 ? -8.516 15.433 -1.994 1.00 86.75 186 PRO A C 1
ATOM 1475 O O . PRO A 1 186 ? -8.935 16.122 -1.063 1.00 86.75 186 PRO A O 1
ATOM 1478 N N . ASN A 1 187 ? -7.332 14.840 -1.976 1.00 77.88 187 ASN A N 1
ATOM 1479 C CA . ASN A 1 187 ? -6.314 15.092 -0.970 1.00 77.88 187 ASN A CA 1
ATOM 1480 C C . ASN A 1 187 ? -5.199 15.870 -1.673 1.00 77.88 187 ASN A C 1
ATOM 1482 O O . ASN A 1 187 ? -4.198 15.307 -2.110 1.00 77.88 187 ASN A O 1
ATOM 1486 N N . LEU A 1 188 ? -5.477 17.155 -1.915 1.00 60.06 188 LEU A N 1
ATOM 1487 C CA . LEU A 1 188 ? -4.506 18.076 -2.499 1.00 60.06 188 LEU A CA 1
ATOM 1488 C C . LEU A 1 188 ? -3.432 18.363 -1.432 1.00 60.06 188 LEU A C 1
ATOM 1490 O O . LEU A 1 188 ? -3.820 18.649 -0.297 1.00 60.06 188 LEU A O 1
ATOM 1494 N N . PRO A 1 189 ? -2.133 18.261 -1.765 1.00 52.00 189 PRO A N 1
ATOM 1495 C CA . PRO A 1 189 ? -1.051 18.631 -0.855 1.00 52.00 189 PRO A CA 1
ATOM 1496 C C . PRO A 1 189 ? -1.068 20.123 -0.491 1.00 52.00 189 PRO A C 1
ATOM 1498 O O . PRO A 1 189 ? -1.586 20.937 -1.295 1.00 52.00 189 PRO A O 1
#

Radius of gyration: 32.71 Å; Cα contacts (8 Å, |Δi|>4): 137; chains: 1; bounding box: 79×77×81 Å

pLDDT: mean 80.36, std 14.14, range [40.0, 96.81]

Foldseek 3Di:
DDDDDDDDPPDPVVVVVVVVVVVVVVVVVVVVVVVVVVVVVVCVVADDDDDDDDDDDDDDDPPPDDPVCVVVVVVVVVPPPVVVVVVVVCVCVDPVNVVVVCVVQVVLDWDWDDDPRDIDIDRPQDQKDKDAPADPVLSVPDDADWDWACDDQFWIFIGRDPPDGTDIDGAQDWDQDPSGTMGMHGPDD

Sequence (189 aa):
MEKKKRISLGDSSDLSDLVKGYSKHWKWFVVSAIFFLMLGVIYLRYATPKYKAAAKIQILEDKSASSELSVFSDLDFLGKGQNNVEDELEILGSRSNLVEVVDNLDLNVVLVELGNVKNSEIYTEKPIKINFLASDSIVNNSKMEFYLEISNNTTFGFSLDRDEPSKIYSYGKNIPTEIGDIVITPNLP